Protein AF-A0A935L7G0-F1 (afdb_monomer_lite)

Sequence (251 aa):
MGDAFLNERAVSRLAPVSALLLGVVWIAEIARIFHPAPALAAIGAACLAAYALTAWTRASTHIRVLFGLTVAVSVAIAWTQGSAAALQAGFDKAQIFGAFLPSVLMLRATVAASPRIERLRGDLGRLGHEAAQNWTQYGSHGLGAVLNVGAMAILAPVVTRDADRSRLADLARSSARGVGGAVMWSPFFSPSPSRASWFRRRRCGSRWQSAPGWPPSDSPFPMRSSRRRWGGRVSGEASPGWDPWSGPCCS

Radius of gyration: 28.66 Å; chains: 1; bounding box: 60×60×79 Å

pLDDT: mean 73.77, std 18.33, range [35.0, 95.0]

Secondary structure (DSSP, 8-state):
-HHHHHHHHHHHHHHHHHHHHHHHHHHHHHHHHH---HHHHHHHHHHHHHHHHHHHHHS-HHHHHHHHHHHHHHHHHHHHTT-HHHHHHHHHHHHHHHHHHHHHHHHHHHHHH-HHHHHHHHHHHTS-HHHHHHHHHHHHHHHHHHHGGGHHHHHHHHHSSS--HHHHHHHHHHHHHHHHHHHTT-TTTS--HHHHHHHHHHHHTTSSS----------PPPP---------------PPP--TT--PPP-

Foldseek 3Di:
DVVVVVLVVLVVVCVVVLLVLLVLLLVLVVVCVVPVDVVSLVSNLVSLVVNVVSVLVNDDPVVVVVVVVVVVVQVVVCVVVVHPVSVVVVSSVCSVVSNVVSVLVVLLVVLLPDPVLVVLLVVLVPDDLVVNLVCLLQQLLVLLLPSLVSSCSNCCSSLPPPDDPVSSVSSVVSSVNSNVVSVVVHPVPPPDPVVVVVVVVVVPVPPPPDDDDDDDDDDDDDDDDDDDDDDDDDDDDDDDDDDPPDDDDDD

Structure (mmCIF, N/CA/C/O backbone):
data_AF-A0A935L7G0-F1
#
_entry.id   AF-A0A935L7G0-F1
#
loop_
_atom_site.group_PDB
_atom_site.id
_atom_site.type_symbol
_atom_site.label_atom_id
_atom_site.label_alt_id
_atom_site.label_comp_id
_atom_site.label_asym_id
_atom_site.label_entity_id
_atom_site.label_seq_id
_atom_site.pdbx_PDB_ins_code
_atom_site.Cartn_x
_atom_site.Cartn_y
_atom_site.Cartn_z
_atom_site.occupancy
_atom_site.B_iso_or_equiv
_atom_site.auth_seq_id
_atom_site.auth_comp_id
_atom_site.auth_asym_id
_atom_site.auth_atom_id
_atom_site.pdbx_PDB_model_num
ATOM 1 N N . MET A 1 1 ? -17.650 3.738 -20.945 1.00 37.53 1 MET A N 1
ATOM 2 C CA . MET A 1 1 ? -16.630 4.769 -21.271 1.00 37.53 1 MET A CA 1
ATOM 3 C C . MET A 1 1 ? -16.760 6.042 -20.414 1.00 37.53 1 MET A C 1
ATOM 5 O O . MET A 1 1 ? -15.774 6.752 -20.281 1.00 37.53 1 MET A O 1
ATOM 9 N N . GLY A 1 2 ? -17.912 6.308 -19.771 1.00 37.19 2 GLY A N 1
ATOM 10 C CA . GLY A 1 2 ? -18.101 7.448 -18.851 1.00 37.19 2 GLY A CA 1
ATOM 11 C C . GLY A 1 2 ? -17.445 7.311 -17.465 1.00 37.19 2 GLY A C 1
ATOM 12 O O . GLY A 1 2 ? -17.008 8.311 -16.901 1.00 37.19 2 GLY A O 1
ATOM 13 N N . ASP A 1 3 ? -17.274 6.088 -16.950 1.00 46.62 3 ASP A N 1
ATOM 14 C CA . ASP A 1 3 ? -16.720 5.864 -15.600 1.00 46.62 3 ASP A CA 1
ATOM 15 C C . ASP A 1 3 ? -15.228 6.209 -15.495 1.00 46.62 3 ASP A C 1
ATOM 17 O O . ASP A 1 3 ? -14.756 6.649 -14.449 1.00 46.62 3 ASP A O 1
ATOM 21 N N . ALA A 1 4 ? -14.480 6.070 -16.595 1.00 46.09 4 ALA A N 1
ATOM 22 C CA . ALA A 1 4 ? -13.048 6.361 -16.638 1.00 46.09 4 ALA A CA 1
ATOM 23 C C . ALA A 1 4 ? -12.756 7.858 -16.419 1.00 46.09 4 ALA A C 1
ATOM 25 O O . ALA A 1 4 ? -11.895 8.212 -15.616 1.00 46.09 4 ALA A O 1
ATOM 26 N N . PHE A 1 5 ? -13.535 8.744 -17.049 1.00 40.25 5 PHE A N 1
ATOM 27 C CA . PHE A 1 5 ? -13.349 10.198 -16.961 1.00 40.25 5 PHE A CA 1
ATOM 28 C C . PHE A 1 5 ? -13.804 10.808 -15.628 1.00 40.25 5 PHE A C 1
ATOM 30 O O . PHE A 1 5 ? -13.284 11.849 -15.209 1.00 40.25 5 PHE A O 1
ATOM 37 N N . LEU A 1 6 ? -14.786 10.198 -14.957 1.00 51.00 6 LEU A N 1
ATOM 38 C CA . LEU A 1 6 ? -15.167 10.584 -13.594 1.00 51.00 6 LEU A CA 1
ATOM 39 C C . LEU A 1 6 ? -14.102 10.135 -12.590 1.00 51.00 6 LEU A C 1
ATOM 41 O O . LEU A 1 6 ? -13.761 10.886 -11.673 1.00 51.00 6 LEU A O 1
ATOM 45 N N . ASN A 1 7 ? -13.520 8.955 -12.812 1.00 57.06 7 ASN A N 1
ATOM 46 C CA . ASN A 1 7 ? -12.486 8.409 -11.948 1.00 57.06 7 ASN A CA 1
ATOM 47 C C . ASN A 1 7 ? -11.180 9.215 -12.041 1.00 57.06 7 ASN A C 1
ATOM 49 O O . ASN A 1 7 ? -10.614 9.551 -11.009 1.00 57.06 7 ASN A O 1
ATOM 53 N N . GLU A 1 8 ? -10.736 9.639 -13.230 1.00 57.66 8 GLU A N 1
ATOM 54 C CA . GLU A 1 8 ? -9.507 10.446 -13.367 1.00 57.66 8 GLU A CA 1
ATOM 55 C C . GLU A 1 8 ? -9.585 11.809 -12.657 1.00 57.66 8 GLU A C 1
ATOM 57 O O . GLU A 1 8 ? -8.647 12.210 -11.962 1.00 57.66 8 GLU A O 1
ATOM 62 N N . ARG A 1 9 ? -10.727 12.506 -12.757 1.00 57.12 9 ARG A N 1
ATOM 63 C CA . ARG A 1 9 ? -10.943 13.799 -12.079 1.00 57.12 9 ARG A CA 1
ATOM 64 C C . ARG A 1 9 ? -11.117 13.660 -10.567 1.00 57.12 9 ARG A C 1
ATOM 66 O O . ARG A 1 9 ? -10.642 14.512 -9.816 1.00 57.12 9 ARG A O 1
ATOM 73 N N . ALA A 1 10 ? -11.773 12.599 -10.103 1.00 59.78 10 ALA A N 1
ATOM 74 C CA . ALA A 1 10 ? -11.858 12.298 -8.676 1.00 59.78 10 ALA A CA 1
ATOM 75 C C . ALA A 1 10 ? -10.480 11.916 -8.107 1.00 59.78 10 ALA A C 1
ATOM 77 O O . ALA A 1 10 ? -10.092 12.384 -7.036 1.00 59.78 10 ALA A O 1
ATOM 78 N N . VAL A 1 11 ? -9.700 11.129 -8.853 1.00 64.19 11 VAL A N 1
ATOM 79 C CA . VAL A 1 11 ? -8.345 10.705 -8.481 1.00 64.19 11 VAL A CA 1
ATOM 80 C C . VAL A 1 11 ? -7.392 11.897 -8.360 1.00 64.19 11 VAL A C 1
ATOM 82 O O . VAL A 1 11 ? -6.615 11.932 -7.403 1.00 64.19 11 VAL A O 1
ATOM 85 N N . SER A 1 12 ? -7.470 12.890 -9.254 1.00 68.50 12 SER A N 1
ATOM 86 C CA . SER A 1 12 ? -6.604 14.077 -9.187 1.00 68.50 12 SER A CA 1
ATOM 87 C C . SER A 1 12 ? -6.926 14.986 -7.995 1.00 68.50 12 SER A C 1
ATOM 89 O O . SER A 1 12 ? -6.010 15.474 -7.336 1.00 68.50 12 SER A O 1
ATOM 91 N N . ARG A 1 13 ? -8.210 15.154 -7.649 1.00 75.00 13 ARG A N 1
ATOM 92 C CA . ARG A 1 13 ? -8.643 15.974 -6.499 1.00 75.00 13 ARG A CA 1
ATOM 93 C C . ARG A 1 13 ? -8.385 15.311 -5.145 1.00 75.00 13 ARG A C 1
ATOM 95 O O . ARG A 1 13 ? -8.088 15.999 -4.174 1.00 75.00 13 ARG A O 1
ATOM 102 N N . LEU A 1 14 ? -8.473 13.982 -5.071 1.00 80.25 14 LEU A N 1
ATOM 103 C CA . LEU A 1 14 ? -8.261 13.225 -3.831 1.00 80.25 14 LEU A CA 1
ATOM 104 C C . LEU A 1 14 ? -6.781 12.976 -3.517 1.00 80.25 14 LEU A C 1
ATOM 106 O O . LEU A 1 14 ? -6.447 12.662 -2.375 1.00 80.25 14 LEU A O 1
ATOM 110 N N . ALA A 1 15 ? -5.887 13.103 -4.500 1.00 78.50 15 ALA A N 1
ATOM 111 C CA . ALA A 1 15 ? -4.449 12.938 -4.308 1.00 78.50 15 ALA A CA 1
ATOM 112 C C . ALA A 1 15 ? -3.843 13.900 -3.261 1.00 78.50 15 ALA A C 1
ATOM 114 O O . ALA A 1 15 ? -3.216 13.395 -2.326 1.00 78.50 15 ALA A O 1
ATOM 115 N N . PRO A 1 16 ? -4.046 15.235 -3.331 1.00 84.25 16 PRO A N 1
ATOM 116 C CA . PRO A 1 16 ? -3.512 16.155 -2.324 1.00 84.25 16 PRO A CA 1
ATOM 117 C C . PRO A 1 16 ? -4.131 15.926 -0.942 1.00 84.25 16 PRO A C 1
ATOM 119 O O . PRO A 1 16 ? -3.418 15.966 0.055 1.00 84.25 16 PRO A O 1
ATOM 122 N N . VAL A 1 17 ? -5.426 15.597 -0.876 1.00 86.75 17 VAL A N 1
ATOM 123 C CA . VAL A 1 17 ? -6.105 15.259 0.387 1.00 86.75 17 VAL A CA 1
ATOM 124 C C . VAL A 1 17 ? -5.489 14.009 1.015 1.00 86.75 17 VAL A C 1
ATOM 126 O O . VAL A 1 17 ? -5.178 14.003 2.200 1.00 86.75 17 VAL A O 1
ATOM 129 N N . SER A 1 18 ? -5.248 12.966 0.217 1.00 84.62 18 SER A N 1
ATOM 130 C CA . SER A 1 18 ? -4.608 11.730 0.688 1.00 84.62 18 SER A CA 1
ATOM 131 C C . SER A 1 18 ? -3.194 11.996 1.207 1.00 84.62 18 SER A C 1
ATOM 133 O O . SER A 1 18 ? -2.808 11.459 2.242 1.00 84.62 18 SER A O 1
ATOM 135 N N . ALA A 1 19 ? -2.426 12.834 0.503 1.00 84.25 19 ALA A N 1
ATOM 136 C CA . ALA A 1 19 ? -1.081 13.218 0.915 1.00 84.25 19 ALA A CA 1
ATOM 137 C C . ALA A 1 19 ? -1.094 14.021 2.223 1.00 84.25 19 ALA A C 1
ATOM 139 O O . ALA A 1 19 ? -0.294 13.737 3.111 1.00 84.25 19 ALA A O 1
ATOM 140 N N . LEU A 1 20 ? -2.032 14.963 2.371 1.00 88.69 20 LEU A N 1
ATOM 141 C CA . LEU A 1 20 ? -2.213 15.732 3.601 1.00 88.69 20 LEU A CA 1
ATOM 142 C C . LEU A 1 20 ? -2.595 14.824 4.776 1.00 88.69 20 LEU A C 1
ATOM 144 O O . LEU A 1 20 ? -1.967 14.907 5.827 1.00 88.69 20 LEU A O 1
ATOM 148 N N . LEU A 1 21 ? -3.571 13.928 4.591 1.00 87.62 21 LEU A N 1
ATOM 149 C CA . LEU A 1 21 ? -3.991 12.969 5.619 1.00 87.62 21 LEU A CA 1
ATOM 150 C C . LEU A 1 21 ? -2.817 12.102 6.081 1.00 87.62 21 LEU A C 1
ATOM 152 O O . LEU A 1 21 ? -2.592 11.970 7.280 1.00 87.62 21 LEU A O 1
ATOM 156 N N . LEU A 1 22 ? -2.034 11.559 5.143 1.00 84.69 22 LEU A N 1
ATOM 157 C CA . LEU A 1 22 ? -0.838 10.784 5.472 1.00 84.69 22 LEU A CA 1
ATOM 158 C C . LEU A 1 22 ? 0.235 11.637 6.160 1.00 84.69 22 LEU A C 1
ATOM 160 O O . LEU A 1 22 ? 0.856 11.167 7.108 1.00 84.69 22 LEU A O 1
ATOM 164 N N . GLY A 1 23 ? 0.429 12.887 5.737 1.00 86.88 23 GLY A N 1
ATOM 165 C CA . GLY A 1 23 ? 1.344 13.822 6.394 1.00 86.88 23 GLY A CA 1
ATOM 166 C C . GLY A 1 23 ? 0.952 14.095 7.848 1.00 86.88 23 GLY A C 1
ATOM 167 O O . GLY A 1 23 ? 1.804 14.044 8.731 1.00 86.88 23 GLY A O 1
ATOM 168 N N . VAL A 1 24 ? -0.341 14.299 8.119 1.00 87.88 24 VAL A N 1
ATOM 169 C CA . VAL A 1 24 ? -0.857 14.476 9.485 1.00 87.88 24 VAL A CA 1
ATOM 170 C C . VAL A 1 24 ? -0.674 13.205 10.313 1.00 87.88 24 VAL A C 1
ATOM 172 O O . VAL A 1 24 ? -0.195 13.301 11.439 1.00 87.88 24 VAL A O 1
ATOM 175 N N . VAL A 1 25 ? -0.982 12.021 9.765 1.00 87.00 25 VAL A N 1
ATOM 176 C CA . VAL A 1 25 ? -0.730 10.733 10.445 1.00 87.00 25 VAL A CA 1
ATOM 177 C C . VAL A 1 25 ? 0.750 10.590 10.798 1.00 87.00 25 VAL A C 1
ATOM 179 O O . VAL A 1 25 ? 1.079 10.222 11.920 1.00 87.00 25 VAL A O 1
ATOM 182 N N . TRP A 1 26 ? 1.644 10.924 9.867 1.00 90.12 26 TRP A N 1
ATOM 183 C CA . TRP A 1 26 ? 3.087 10.840 10.075 1.00 90.12 26 TRP A CA 1
ATOM 184 C C . TRP A 1 26 ? 3.572 11.764 11.197 1.00 90.12 26 TRP A C 1
ATOM 186 O O . TRP A 1 26 ? 4.266 11.315 12.106 1.00 90.12 26 TRP A O 1
ATOM 196 N N . ILE A 1 27 ? 3.166 13.039 11.169 1.00 89.69 27 ILE A N 1
ATOM 197 C CA . ILE A 1 27 ? 3.523 14.020 12.205 1.00 89.69 27 ILE A CA 1
ATOM 198 C C . ILE A 1 27 ? 2.940 13.606 13.559 1.00 89.69 27 ILE A C 1
ATOM 200 O O . ILE A 1 27 ? 3.642 13.674 14.565 1.00 89.69 27 ILE A O 1
ATOM 204 N N . ALA A 1 28 ? 1.683 13.155 13.593 1.00 86.62 28 ALA A N 1
ATOM 205 C CA . ALA A 1 28 ? 1.030 12.710 14.819 1.00 86.62 28 ALA A CA 1
ATOM 206 C C . ALA A 1 28 ? 1.757 11.509 15.440 1.00 86.62 28 ALA A C 1
ATOM 208 O O . ALA A 1 28 ? 2.005 11.504 16.644 1.00 86.62 28 ALA A O 1
ATOM 209 N N . GLU A 1 29 ? 2.149 10.521 14.635 1.00 86.44 29 GLU A N 1
ATOM 210 C CA . GLU A 1 29 ? 2.869 9.339 15.117 1.00 86.44 29 GLU A CA 1
ATOM 211 C C . GLU A 1 29 ? 4.299 9.677 15.569 1.00 86.44 29 GLU A C 1
ATOM 213 O O . GLU A 1 29 ? 4.737 9.180 16.605 1.00 86.44 29 GLU A O 1
ATOM 218 N N . ILE A 1 30 ? 4.999 10.602 14.900 1.00 87.31 30 ILE A N 1
ATOM 219 C CA . ILE A 1 30 ? 6.287 11.119 15.396 1.00 87.31 30 ILE A CA 1
ATOM 220 C C . ILE A 1 30 ? 6.109 11.863 16.718 1.00 87.31 30 ILE A C 1
ATOM 222 O O . ILE A 1 30 ? 6.850 11.616 17.667 1.00 87.31 30 ILE A O 1
ATOM 226 N N . ALA A 1 31 ? 5.114 12.744 16.815 1.00 88.81 31 ALA A N 1
ATOM 227 C CA . ALA A 1 31 ? 4.833 13.474 18.044 1.00 88.81 31 ALA A CA 1
ATOM 228 C C . ALA A 1 31 ? 4.503 12.519 19.202 1.00 88.81 31 ALA A C 1
ATOM 230 O O . ALA A 1 31 ? 4.957 12.748 20.321 1.00 88.81 31 ALA A O 1
ATOM 231 N N . ARG A 1 32 ? 3.797 11.412 18.934 1.00 86.31 32 ARG A N 1
ATOM 232 C CA . ARG A 1 32 ? 3.491 10.373 19.931 1.00 86.31 32 ARG A CA 1
ATOM 233 C C . ARG A 1 32 ? 4.718 9.665 20.491 1.00 86.31 32 ARG A C 1
ATOM 235 O O . ARG A 1 32 ? 4.660 9.232 21.640 1.00 86.31 32 ARG A O 1
ATOM 242 N N . ILE A 1 33 ? 5.800 9.551 19.719 1.00 85.62 33 ILE A N 1
ATOM 243 C CA . ILE A 1 33 ? 7.063 8.970 20.203 1.00 85.62 33 ILE A CA 1
ATOM 244 C C . ILE A 1 33 ? 7.648 9.831 21.330 1.00 85.62 33 ILE A C 1
ATOM 246 O O . ILE A 1 33 ? 8.169 9.292 22.302 1.00 85.62 33 ILE A O 1
ATOM 250 N N . PHE A 1 34 ? 7.526 11.156 21.226 1.00 91.12 34 PHE A N 1
ATOM 251 C CA . PHE A 1 34 ? 8.022 12.090 22.242 1.00 91.12 34 PHE A CA 1
ATOM 252 C C . PHE A 1 34 ? 6.996 12.358 23.351 1.00 91.12 34 PHE A C 1
ATOM 254 O O . PHE A 1 34 ? 7.362 12.511 24.515 1.00 91.12 34 PHE A O 1
ATOM 261 N N . HIS A 1 35 ? 5.709 12.391 23.001 1.00 88.38 35 HIS A N 1
ATOM 262 C CA . HIS A 1 35 ? 4.610 12.733 23.897 1.00 88.38 35 HIS A CA 1
ATOM 263 C C . HIS A 1 35 ? 3.421 11.786 23.684 1.00 88.38 35 HIS A C 1
ATOM 265 O O . HIS A 1 35 ? 2.593 12.023 22.799 1.00 88.38 35 HIS A O 1
ATOM 271 N N . PRO A 1 36 ? 3.282 10.724 24.500 1.00 82.38 36 PRO A N 1
ATOM 272 C CA . PRO A 1 36 ? 2.177 9.777 24.388 1.00 82.38 36 PRO A CA 1
ATOM 273 C C . PRO A 1 36 ? 0.868 10.402 24.903 1.00 82.38 36 PRO A C 1
ATOM 275 O O . PRO A 1 36 ? 0.410 10.122 26.008 1.00 82.38 36 PRO A O 1
ATOM 278 N N . ALA A 1 37 ? 0.262 11.274 24.095 1.00 87.75 37 ALA A N 1
ATOM 279 C CA . ALA A 1 37 ? -1.020 11.908 24.379 1.00 87.75 37 ALA A CA 1
ATOM 280 C C . ALA A 1 37 ? -2.172 11.149 23.687 1.00 87.75 37 ALA A C 1
ATOM 282 O O . ALA A 1 37 ? -2.103 10.908 22.476 1.00 87.75 37 ALA A O 1
ATOM 283 N N . PRO A 1 38 ? -3.272 10.825 24.397 1.00 85.94 38 PRO A N 1
ATOM 284 C CA . PRO A 1 38 ? -4.402 10.090 23.818 1.00 85.94 38 PRO A CA 1
ATOM 285 C C . PRO A 1 38 ? -5.097 10.869 22.690 1.00 85.94 38 PRO A C 1
ATOM 287 O O . PRO A 1 38 ? -5.584 10.272 21.733 1.00 85.94 38 PRO A O 1
ATOM 290 N N . ALA A 1 39 ? -5.081 12.205 22.749 1.00 88.75 39 ALA A N 1
ATOM 291 C CA . ALA A 1 39 ? -5.626 13.054 21.692 1.00 88.75 39 ALA A CA 1
ATOM 292 C C . ALA A 1 39 ? -4.875 12.885 20.356 1.00 88.75 39 ALA A C 1
ATOM 294 O O . ALA A 1 39 ? -5.509 12.787 19.308 1.00 88.75 39 ALA A O 1
ATOM 295 N N . LEU A 1 40 ? -3.539 12.778 20.381 1.00 85.38 40 LEU A N 1
ATOM 296 C CA . LEU A 1 40 ? -2.738 12.548 19.171 1.00 85.38 40 LEU A CA 1
ATOM 297 C C . LEU A 1 40 ? -3.031 11.177 18.556 1.00 85.38 40 LEU A C 1
ATOM 299 O O . LEU A 1 40 ? -3.108 11.055 17.334 1.00 85.38 40 LEU A O 1
ATOM 303 N N . ALA A 1 41 ? -3.251 10.163 19.399 1.00 83.25 41 ALA A N 1
ATOM 304 C CA . ALA A 1 41 ? -3.644 8.831 18.950 1.00 83.25 41 ALA A CA 1
ATOM 305 C C . ALA A 1 41 ? -4.992 8.851 18.218 1.00 83.25 41 ALA A C 1
ATOM 307 O O . ALA A 1 41 ? -5.108 8.285 17.130 1.00 83.25 41 ALA A O 1
ATOM 308 N N . ALA A 1 42 ? -5.982 9.554 18.777 1.00 87.25 42 ALA A N 1
ATOM 309 C CA . ALA A 1 42 ? -7.304 9.704 18.174 1.00 87.25 42 ALA A CA 1
ATOM 310 C C . ALA A 1 42 ? -7.257 10.474 16.842 1.00 87.25 42 ALA A C 1
ATOM 312 O O . ALA A 1 42 ? -7.904 10.066 15.878 1.00 87.25 42 ALA A O 1
ATOM 313 N N . ILE A 1 43 ? -6.454 11.541 16.755 1.00 89.00 43 ILE A N 1
ATOM 314 C CA . ILE A 1 43 ? -6.257 12.299 15.508 1.00 89.00 43 ILE A CA 1
ATOM 315 C C . ILE A 1 43 ? -5.609 11.411 14.440 1.00 89.00 43 ILE A C 1
ATOM 317 O O . ILE A 1 43 ? -6.134 11.305 13.332 1.00 89.00 43 ILE A O 1
ATOM 321 N N . GLY A 1 44 ? -4.515 10.719 14.776 1.00 86.94 44 GLY A N 1
ATOM 322 C CA . GLY A 1 44 ? -3.858 9.784 13.860 1.00 86.94 44 GLY A CA 1
ATOM 323 C C . GLY A 1 44 ? -4.804 8.672 13.396 1.00 86.94 44 GLY A C 1
ATOM 324 O O . GLY A 1 44 ? -4.823 8.321 12.217 1.00 86.94 44 GLY A O 1
ATOM 325 N N . ALA A 1 45 ? -5.648 8.161 14.297 1.00 87.38 45 ALA A N 1
ATOM 326 C CA . ALA A 1 45 ? -6.640 7.129 14.006 1.00 87.38 45 ALA A CA 1
ATOM 327 C C . ALA A 1 45 ? -7.695 7.636 13.019 1.00 87.38 45 ALA A C 1
ATOM 329 O O . ALA A 1 45 ? -7.949 6.991 12.000 1.00 87.38 45 ALA A O 1
ATOM 330 N N . ALA A 1 46 ? -8.263 8.810 13.290 1.00 90.19 46 ALA A N 1
ATOM 331 C CA . ALA A 1 46 ? -9.265 9.437 12.440 1.00 90.19 46 ALA A CA 1
ATOM 332 C C . ALA A 1 46 ? -8.704 9.762 11.047 1.00 90.19 46 ALA A C 1
ATOM 334 O O . ALA A 1 46 ? -9.338 9.445 10.039 1.00 90.19 46 ALA A O 1
ATOM 335 N N . CYS A 1 47 ? -7.494 10.326 10.966 1.00 89.69 47 CYS A N 1
ATOM 336 C CA . CYS A 1 47 ? -6.847 10.628 9.689 1.00 89.69 47 CYS A CA 1
ATOM 337 C C . CYS A 1 47 ? -6.508 9.359 8.896 1.00 89.69 47 CYS A C 1
ATOM 339 O O . CYS A 1 47 ? -6.714 9.333 7.681 1.00 89.69 47 CYS A O 1
ATOM 341 N N . LEU A 1 48 ? -6.047 8.292 9.558 1.00 87.44 48 LEU A N 1
ATOM 342 C CA . LEU A 1 48 ? -5.776 7.012 8.902 1.00 87.44 48 LEU A CA 1
ATOM 343 C C . LEU A 1 48 ? -7.065 6.339 8.413 1.00 87.44 48 LEU A C 1
ATOM 345 O O . LEU A 1 48 ? -7.088 5.806 7.305 1.00 87.44 48 LEU A O 1
ATOM 349 N N . ALA A 1 49 ? -8.146 6.399 9.192 1.00 89.94 49 A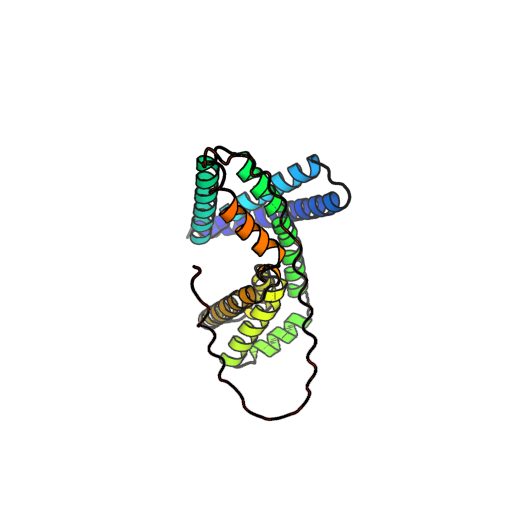LA A N 1
ATOM 350 C CA . ALA A 1 49 ? -9.456 5.903 8.779 1.00 89.94 49 ALA A CA 1
ATOM 351 C C . ALA A 1 49 ? -9.994 6.689 7.570 1.00 89.94 49 ALA A C 1
ATOM 353 O O . ALA A 1 49 ? -10.409 6.089 6.579 1.00 89.94 49 ALA A O 1
ATOM 354 N N . ALA A 1 50 ? -9.906 8.022 7.595 1.00 90.69 50 ALA A N 1
ATOM 355 C CA . ALA A 1 50 ? -10.271 8.871 6.461 1.00 90.69 50 ALA A CA 1
ATOM 356 C C . ALA A 1 50 ? -9.419 8.560 5.217 1.00 90.69 50 ALA A C 1
ATOM 358 O O . ALA A 1 50 ? -9.939 8.461 4.101 1.00 90.69 50 ALA A O 1
ATOM 359 N N . TYR A 1 51 ? -8.117 8.327 5.398 1.00 88.69 51 TYR A N 1
ATOM 360 C CA . TYR A 1 51 ? -7.244 7.875 4.319 1.00 88.69 51 TYR A CA 1
ATOM 361 C C . TYR A 1 51 ? -7.683 6.507 3.776 1.00 88.69 51 TYR A C 1
ATOM 363 O O . TYR A 1 51 ? -7.806 6.346 2.566 1.00 88.69 51 TYR A O 1
ATOM 371 N N . ALA A 1 52 ? -7.994 5.536 4.634 1.00 87.62 52 ALA A N 1
ATOM 372 C CA . ALA A 1 52 ? -8.458 4.219 4.204 1.00 87.62 52 ALA A CA 1
ATOM 373 C C . ALA A 1 52 ? -9.775 4.300 3.411 1.00 87.62 52 ALA A C 1
ATOM 375 O O . ALA A 1 52 ? -9.918 3.622 2.394 1.00 87.62 52 ALA A O 1
ATOM 376 N N . LEU A 1 53 ? -10.704 5.175 3.810 1.00 89.75 53 LEU A N 1
ATOM 377 C CA . LEU A 1 53 ? -11.951 5.422 3.079 1.00 89.75 53 LEU A CA 1
ATOM 378 C C . LEU A 1 53 ? -11.695 6.041 1.698 1.00 89.75 53 LEU A C 1
ATOM 380 O O . LEU A 1 53 ? -12.257 5.588 0.700 1.00 89.75 53 LEU A O 1
ATOM 384 N N . THR A 1 54 ? -10.807 7.035 1.609 1.00 86.75 54 THR A N 1
ATOM 385 C CA . THR A 1 54 ? -10.428 7.629 0.312 1.00 86.75 54 THR A CA 1
ATOM 386 C C . THR A 1 54 ? -9.632 6.658 -0.567 1.00 86.75 54 THR A C 1
ATOM 388 O O . THR A 1 54 ? -9.764 6.674 -1.791 1.00 86.75 54 THR A O 1
ATOM 391 N N . ALA A 1 55 ? -8.835 5.771 0.028 1.00 85.19 55 ALA A N 1
ATOM 392 C CA . ALA A 1 55 ? -8.140 4.705 -0.683 1.00 85.19 55 ALA A CA 1
ATOM 393 C C . ALA A 1 55 ? -9.123 3.643 -1.199 1.00 85.19 55 ALA A C 1
ATOM 395 O O . ALA A 1 55 ? -9.005 3.206 -2.345 1.00 85.19 55 ALA A O 1
ATOM 396 N N . TRP A 1 56 ? -10.131 3.272 -0.404 1.00 86.12 56 TRP A N 1
ATOM 397 C CA . TRP A 1 56 ? -11.160 2.305 -0.785 1.00 86.12 56 TRP A CA 1
ATOM 398 C C . TRP A 1 56 ? -11.923 2.744 -2.038 1.00 86.12 56 TRP A C 1
ATOM 400 O O . TRP A 1 56 ? -12.096 1.958 -2.974 1.00 86.12 56 TRP A O 1
ATOM 410 N N . THR A 1 57 ? -12.329 4.014 -2.113 1.00 84.69 57 THR A N 1
ATOM 411 C CA . THR A 1 57 ? -13.049 4.548 -3.284 1.00 84.69 57 THR A CA 1
ATOM 412 C C . THR A 1 57 ? -12.190 4.587 -4.546 1.00 84.69 57 THR A C 1
ATOM 414 O O . THR A 1 57 ? -12.730 4.589 -5.648 1.00 84.69 57 THR A O 1
ATOM 417 N N . ARG A 1 58 ? -10.862 4.525 -4.425 1.00 81.50 58 ARG A N 1
ATOM 418 C CA . ARG A 1 58 ? -9.924 4.499 -5.560 1.00 81.50 58 ARG A CA 1
ATOM 419 C C . ARG A 1 58 ? -9.402 3.102 -5.895 1.00 81.50 58 ARG A C 1
ATOM 421 O O . ARG A 1 58 ? -8.856 2.896 -6.975 1.00 81.50 58 ARG A O 1
ATOM 428 N N . ALA A 1 59 ? -9.550 2.154 -4.977 1.00 82.81 59 ALA A N 1
ATOM 429 C CA . ALA A 1 59 ? -9.079 0.790 -5.143 1.00 82.81 59 ALA A CA 1
ATOM 430 C C . ALA A 1 59 ? -9.864 0.040 -6.233 1.00 82.81 59 ALA A C 1
ATOM 432 O O . ALA A 1 59 ? -11.047 0.303 -6.459 1.00 82.81 59 ALA A O 1
ATOM 433 N N . SER A 1 60 ? -9.211 -0.925 -6.888 1.00 84.94 60 SER A N 1
ATOM 434 C CA . SER A 1 60 ? -9.877 -1.829 -7.832 1.00 84.94 60 SER A CA 1
ATOM 435 C C . SER A 1 60 ? -10.908 -2.705 -7.115 1.00 84.94 60 SER A C 1
ATOM 437 O O . SER A 1 60 ? -10.776 -2.980 -5.921 1.00 84.94 60 SER A O 1
ATOM 439 N N . THR A 1 61 ? -11.918 -3.196 -7.841 1.00 87.62 61 THR A N 1
ATOM 440 C CA . THR A 1 61 ? -12.980 -4.046 -7.272 1.00 87.62 61 THR A CA 1
ATOM 441 C C . THR A 1 61 ? -12.416 -5.240 -6.505 1.00 87.62 61 THR A C 1
ATOM 443 O O . THR A 1 61 ? -12.878 -5.530 -5.409 1.00 87.62 61 THR A O 1
ATOM 446 N N . HIS A 1 62 ? -11.363 -5.879 -7.020 1.00 87.81 62 HIS A N 1
ATOM 447 C CA . HIS A 1 62 ? -10.712 -6.999 -6.342 1.00 87.81 62 HIS A CA 1
ATOM 448 C C . HIS A 1 62 ? -10.106 -6.596 -4.986 1.00 87.81 62 HIS A C 1
ATOM 450 O O . HIS A 1 62 ? -10.303 -7.286 -3.990 1.00 87.81 62 HIS A O 1
ATOM 456 N N . ILE A 1 63 ? -9.416 -5.449 -4.918 1.00 85.75 63 ILE A N 1
ATOM 457 C CA . ILE A 1 63 ? -8.849 -4.933 -3.661 1.00 85.75 63 ILE A CA 1
ATOM 458 C C . ILE A 1 63 ? -9.966 -4.567 -2.679 1.00 85.75 63 ILE A C 1
ATOM 460 O O . ILE A 1 63 ? -9.853 -4.882 -1.497 1.00 85.75 63 ILE A O 1
ATOM 464 N N . ARG A 1 64 ? -11.058 -3.956 -3.158 1.00 89.69 64 ARG A N 1
ATOM 465 C CA . ARG A 1 64 ? -12.234 -3.655 -2.326 1.00 89.69 64 ARG A CA 1
ATOM 466 C C . ARG A 1 64 ? -12.845 -4.928 -1.746 1.00 89.69 64 ARG A C 1
ATOM 468 O O . ARG A 1 64 ? -13.088 -4.987 -0.549 1.00 89.69 64 ARG A O 1
ATOM 475 N N . VAL A 1 65 ? -13.036 -5.969 -2.557 1.00 92.81 65 VAL A N 1
ATOM 476 C CA . VAL A 1 65 ? -13.562 -7.259 -2.081 1.00 92.81 65 VAL A CA 1
ATOM 477 C C . VAL A 1 65 ? -12.643 -7.865 -1.015 1.00 92.81 65 VAL A C 1
ATOM 479 O O . VAL A 1 65 ? -13.128 -8.250 0.046 1.00 92.81 65 VAL A O 1
ATOM 482 N N . LEU A 1 66 ? -11.324 -7.883 -1.239 1.00 89.38 66 LEU A N 1
ATOM 483 C CA . LEU A 1 66 ? -10.356 -8.402 -0.263 1.00 89.38 66 LEU A CA 1
ATOM 484 C C . LEU A 1 66 ? -10.359 -7.621 1.057 1.00 89.38 66 LEU A C 1
ATOM 486 O O . LEU A 1 66 ? -10.382 -8.221 2.135 1.00 89.38 66 LEU A O 1
ATOM 490 N N . PHE A 1 67 ? -10.353 -6.288 0.992 1.00 89.94 67 PHE A N 1
ATOM 491 C CA . PHE A 1 67 ? -10.439 -5.455 2.190 1.00 89.94 67 PHE A CA 1
ATOM 492 C C . PHE A 1 67 ? -11.777 -5.665 2.910 1.00 89.94 67 PHE A C 1
ATOM 494 O O . PHE A 1 67 ? -11.791 -5.825 4.127 1.00 89.94 67 PHE A O 1
ATOM 501 N N . GLY A 1 68 ? -12.888 -5.725 2.171 1.00 92.12 68 GLY A N 1
ATOM 502 C CA . GLY A 1 68 ? -14.222 -5.959 2.725 1.00 92.12 68 GLY A CA 1
ATOM 503 C C . GLY A 1 68 ? -14.324 -7.295 3.448 1.00 92.12 68 GLY A C 1
ATOM 504 O O . GLY A 1 68 ? -14.814 -7.346 4.572 1.00 92.12 68 GLY A O 1
ATOM 505 N N . LEU A 1 69 ? -13.777 -8.356 2.851 1.00 95.00 69 LEU A N 1
ATOM 506 C CA . LEU A 1 69 ? -13.697 -9.675 3.472 1.00 95.00 69 LEU A CA 1
ATOM 507 C C . LEU A 1 69 ? -12.854 -9.639 4.752 1.00 95.00 69 LEU A C 1
ATOM 509 O O . LEU A 1 69 ? -13.259 -10.185 5.774 1.00 95.00 69 LEU A O 1
ATOM 513 N N . THR A 1 70 ? -11.711 -8.952 4.724 1.00 90.94 70 THR A N 1
ATOM 514 C CA . THR A 1 70 ? -10.827 -8.822 5.894 1.00 90.94 70 THR A CA 1
ATOM 515 C C . THR A 1 70 ? -11.523 -8.086 7.040 1.00 90.94 70 THR A C 1
ATOM 517 O O . THR A 1 70 ? -11.433 -8.511 8.195 1.00 90.94 70 THR A O 1
ATOM 520 N N . VAL A 1 71 ? -12.268 -7.018 6.736 1.00 91.69 71 VAL A N 1
ATOM 521 C CA . VAL A 1 71 ? -13.080 -6.289 7.721 1.00 91.69 71 VAL A CA 1
ATOM 522 C C . VAL A 1 71 ? -14.204 -7.177 8.254 1.00 91.69 71 VAL A C 1
ATOM 524 O O . VAL A 1 71 ? -14.366 -7.269 9.467 1.00 91.69 71 VAL A O 1
ATOM 527 N N . ALA A 1 72 ? -14.930 -7.882 7.383 1.00 94.44 72 ALA A N 1
ATOM 528 C CA . ALA A 1 72 ? -16.018 -8.776 7.779 1.00 94.44 72 ALA A CA 1
ATOM 529 C C . ALA A 1 72 ? -15.537 -9.889 8.722 1.00 94.44 72 ALA A C 1
ATOM 531 O O . ALA A 1 72 ? -16.145 -10.119 9.766 1.00 94.44 72 ALA A O 1
ATOM 532 N N . VAL A 1 73 ? -14.406 -10.528 8.404 1.00 94.62 73 VAL A N 1
ATOM 533 C CA . VAL A 1 73 ? -13.778 -11.540 9.267 1.00 94.62 73 VAL A CA 1
ATOM 534 C C . VAL A 1 73 ? -13.356 -10.927 10.602 1.00 94.62 73 VAL A C 1
ATOM 536 O O . VAL A 1 73 ? -13.622 -11.505 11.653 1.00 94.62 73 VAL A O 1
ATOM 539 N N . SER A 1 74 ? -12.745 -9.740 10.582 1.00 91.12 74 SER A N 1
ATOM 540 C CA . SER A 1 74 ? -12.322 -9.049 11.808 1.00 91.12 74 SER A CA 1
ATOM 541 C C . SER A 1 74 ? -13.515 -8.730 12.719 1.00 91.12 74 SER A C 1
ATOM 543 O O . SER A 1 74 ? -13.450 -8.973 13.925 1.00 91.12 74 SER A O 1
ATOM 545 N N . VAL A 1 75 ? -14.625 -8.249 12.148 1.00 92.81 75 VAL A N 1
ATOM 546 C CA . VAL A 1 75 ? -15.879 -7.972 12.870 1.00 92.81 75 VAL A CA 1
ATOM 547 C C . VAL A 1 75 ? -16.504 -9.258 13.410 1.00 92.81 75 VAL A C 1
ATOM 549 O O . VAL A 1 75 ? -16.885 -9.291 14.577 1.00 92.81 75 VAL A O 1
ATOM 552 N N . ALA A 1 76 ? -16.557 -10.334 12.619 1.00 93.31 76 ALA A N 1
ATOM 553 C CA . ALA A 1 76 ? -17.071 -11.628 13.071 1.00 93.31 76 ALA A CA 1
ATOM 554 C C . ALA A 1 76 ? -16.265 -12.171 14.263 1.00 93.31 76 ALA A C 1
ATOM 556 O O . ALA A 1 76 ? -16.833 -12.592 15.270 1.00 93.31 76 ALA A O 1
ATOM 557 N N . ILE A 1 77 ? -14.934 -12.085 14.196 1.00 90.75 77 ILE A N 1
ATOM 558 C CA . ILE A 1 77 ? -14.041 -12.478 15.293 1.00 90.75 77 ILE A CA 1
ATOM 559 C C . ILE A 1 77 ? -14.304 -11.633 16.548 1.00 90.75 77 ILE A C 1
ATOM 561 O O . ILE A 1 77 ? -14.376 -12.182 17.650 1.00 90.75 77 ILE A O 1
ATOM 565 N N . ALA A 1 78 ? -14.470 -10.317 16.410 1.00 92.12 78 ALA A N 1
ATOM 566 C CA . ALA A 1 78 ? -14.775 -9.438 17.538 1.00 92.12 78 ALA A CA 1
ATOM 567 C C . ALA A 1 78 ? -16.151 -9.733 18.153 1.00 92.12 78 ALA A C 1
ATOM 569 O O . ALA A 1 78 ? -16.292 -9.727 19.378 1.00 92.12 78 ALA A O 1
ATOM 570 N N . TRP A 1 79 ? -17.135 -10.060 17.312 1.00 93.12 79 TRP A N 1
ATOM 571 C CA . TRP A 1 79 ? -18.476 -10.454 17.732 1.00 93.12 79 TRP A CA 1
ATOM 572 C C . TRP A 1 79 ? -18.453 -11.740 18.557 1.00 93.12 79 TRP A C 1
ATOM 574 O O . TRP A 1 79 ? -19.019 -11.779 19.645 1.00 93.12 79 TRP A O 1
ATOM 584 N N . THR A 1 80 ? -17.739 -12.775 18.097 1.00 92.25 80 THR A N 1
ATOM 585 C CA . THR A 1 80 ? -17.619 -14.046 18.843 1.00 92.25 80 THR A CA 1
ATOM 586 C C . THR A 1 80 ? -16.934 -13.891 20.203 1.00 92.25 80 THR A C 1
ATOM 588 O O . THR A 1 80 ? -17.190 -14.672 21.112 1.00 92.25 80 THR A O 1
ATOM 591 N N . GLN A 1 81 ? -16.089 -12.870 20.360 1.00 89.44 81 GLN A N 1
ATOM 592 C CA . GLN A 1 81 ? -15.424 -12.541 21.623 1.00 89.44 81 GLN A CA 1
ATOM 593 C C . GLN A 1 81 ? -16.215 -11.544 22.484 1.00 89.44 81 GLN A C 1
ATOM 595 O O . GLN A 1 81 ? -15.781 -11.239 23.593 1.00 89.44 81 GLN A O 1
ATOM 600 N N . GLY A 1 82 ? -17.328 -10.998 21.979 1.00 88.75 82 GLY A N 1
ATOM 601 C CA . GLY A 1 82 ? -18.131 -9.987 22.672 1.00 88.75 82 GLY A CA 1
ATOM 602 C C . GLY A 1 82 ? -17.379 -8.688 22.982 1.00 88.75 82 GLY A C 1
ATOM 603 O O . GLY A 1 82 ? -17.752 -7.976 23.910 1.00 88.75 82 GLY A O 1
ATOM 604 N N . SER A 1 83 ? -16.299 -8.375 22.254 1.00 88.56 83 SER A N 1
ATOM 605 C CA . SER A 1 83 ? -15.402 -7.265 22.593 1.00 88.56 83 SER A CA 1
ATOM 606 C C . SER A 1 83 ? -15.139 -6.355 21.399 1.00 88.56 83 SER A C 1
ATOM 608 O O . SER A 1 83 ? -14.269 -6.614 20.566 1.00 88.56 83 SER A O 1
ATOM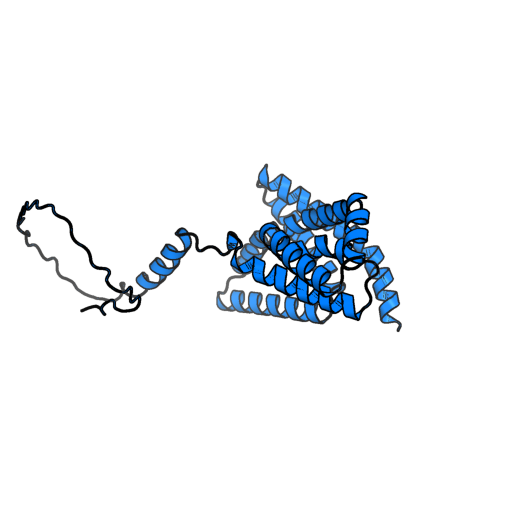 610 N N . ALA A 1 84 ? -15.844 -5.223 21.359 1.00 85.19 84 ALA A N 1
ATOM 611 C CA . ALA A 1 84 ? -15.553 -4.141 20.417 1.00 85.19 84 ALA A CA 1
ATOM 612 C C . ALA A 1 84 ? -14.162 -3.521 20.662 1.00 85.19 84 ALA A C 1
ATOM 614 O O . ALA A 1 84 ? -13.502 -3.069 19.727 1.00 85.19 84 ALA A O 1
ATOM 615 N N . ALA A 1 85 ? -13.670 -3.575 21.904 1.00 86.38 85 ALA A N 1
ATOM 616 C CA . ALA A 1 85 ? -12.338 -3.096 22.265 1.00 86.38 85 ALA A CA 1
ATOM 617 C C . ALA A 1 85 ? -11.216 -3.862 21.540 1.00 86.38 85 ALA A C 1
ATOM 619 O O . ALA A 1 85 ? -10.147 -3.300 21.306 1.00 86.38 85 ALA A O 1
ATOM 620 N N . ALA A 1 86 ? -11.452 -5.115 21.130 1.00 85.25 86 ALA A N 1
ATOM 621 C CA . ALA A 1 86 ? -10.488 -5.880 20.343 1.00 85.25 86 ALA A CA 1
ATOM 622 C C . ALA A 1 86 ? -10.244 -5.264 18.953 1.00 85.25 86 ALA A C 1
ATOM 624 O O . ALA A 1 86 ? -9.103 -5.250 18.488 1.00 85.25 86 ALA A O 1
ATOM 625 N N . LEU A 1 87 ? -11.287 -4.713 18.314 1.00 87.12 87 LEU A N 1
ATOM 626 C CA . LEU A 1 87 ? -11.156 -4.010 17.033 1.00 87.12 87 LEU A CA 1
ATOM 627 C C . LEU A 1 87 ? -10.367 -2.717 17.201 1.00 87.12 87 LEU A C 1
ATOM 629 O O . LEU A 1 87 ? -9.442 -2.475 16.429 1.00 87.12 87 LEU A O 1
ATOM 633 N N . GLN A 1 88 ? -10.681 -1.933 18.237 1.00 84.81 88 GLN A N 1
ATOM 634 C CA . GLN A 1 88 ? -9.961 -0.692 18.521 1.00 84.81 88 GLN A CA 1
ATOM 635 C C . GLN A 1 88 ? -8.480 -0.964 18.802 1.00 84.81 88 GLN A C 1
ATOM 637 O O . GLN A 1 88 ? -7.616 -0.376 18.162 1.00 84.81 88 GLN A O 1
ATOM 642 N N . ALA A 1 89 ? -8.170 -1.928 19.672 1.00 84.19 89 ALA A N 1
ATOM 643 C CA . ALA A 1 89 ? -6.789 -2.293 19.978 1.00 84.19 89 ALA A CA 1
ATOM 644 C C . ALA A 1 89 ? -6.033 -2.840 18.752 1.00 84.19 89 ALA A C 1
ATOM 646 O O . ALA A 1 89 ? -4.819 -2.660 18.633 1.00 84.19 89 ALA A O 1
ATOM 647 N N . GLY A 1 90 ? -6.729 -3.532 17.844 1.00 86.00 90 GLY A N 1
ATOM 648 C CA . GLY A 1 90 ? -6.175 -3.953 16.558 1.00 86.00 90 GLY A CA 1
ATOM 649 C C . GLY A 1 90 ? -5.872 -2.765 15.646 1.00 86.00 90 GLY A C 1
ATOM 650 O O . GLY A 1 90 ? -4.792 -2.704 15.058 1.00 86.00 90 GLY A O 1
ATOM 651 N N . PHE A 1 91 ? -6.792 -1.803 15.574 1.00 85.50 91 PHE A N 1
ATOM 652 C CA . PHE A 1 91 ? -6.636 -0.591 14.778 1.00 85.50 91 PHE A CA 1
ATOM 653 C C . PHE A 1 91 ? -5.501 0.299 15.298 1.00 85.50 91 PHE A C 1
ATOM 655 O O . PHE A 1 91 ? -4.652 0.709 14.510 1.00 85.50 91 PHE A O 1
ATOM 662 N N . ASP A 1 92 ? -5.408 0.502 16.613 1.00 83.06 92 ASP A N 1
ATOM 663 C CA . ASP A 1 92 ? -4.325 1.261 17.250 1.00 83.06 92 ASP A CA 1
ATOM 664 C C . ASP A 1 92 ? -2.954 0.641 16.939 1.00 83.06 92 ASP A C 1
ATOM 666 O O . ASP A 1 92 ? -1.999 1.338 16.606 1.00 83.06 92 ASP A O 1
ATOM 670 N N . LYS A 1 93 ? -2.851 -0.696 16.956 1.00 82.69 93 LYS A N 1
ATOM 671 C CA . LYS A 1 93 ? -1.627 -1.401 16.534 1.00 82.69 93 LYS A CA 1
ATOM 672 C C . LYS A 1 93 ? -1.341 -1.232 15.043 1.00 82.69 93 LYS A C 1
ATOM 674 O O . LYS A 1 93 ? -0.178 -1.169 14.648 1.00 82.69 93 LYS A O 1
ATOM 679 N N . ALA A 1 94 ? -2.380 -1.168 14.212 1.00 83.81 94 ALA A N 1
ATOM 680 C CA . ALA A 1 94 ? -2.237 -0.970 12.776 1.00 83.81 94 ALA A CA 1
ATOM 681 C C . ALA A 1 94 ? -1.747 0.445 12.413 1.00 83.81 94 ALA A C 1
ATOM 683 O O . ALA A 1 94 ? -1.142 0.612 11.351 1.00 83.81 94 ALA A O 1
ATOM 684 N N . GLN A 1 95 ? -1.932 1.442 13.290 1.00 81.38 95 GLN A N 1
ATOM 685 C CA . GLN A 1 95 ? -1.462 2.817 13.064 1.00 81.38 95 GLN A CA 1
ATOM 686 C C . GLN A 1 95 ? 0.039 2.896 12.777 1.00 81.38 95 GLN A C 1
ATOM 688 O O . GLN A 1 95 ? 0.451 3.678 11.923 1.00 81.38 95 GLN A O 1
ATOM 693 N N . ILE A 1 96 ? 0.841 2.027 13.399 1.00 80.75 96 ILE A N 1
ATOM 694 C CA . ILE A 1 96 ? 2.292 1.949 13.174 1.00 80.75 96 ILE A CA 1
ATOM 695 C C . ILE A 1 96 ? 2.596 1.659 11.694 1.00 80.75 96 ILE A C 1
ATOM 697 O O . ILE A 1 96 ? 3.484 2.268 11.099 1.00 80.75 96 ILE A O 1
ATOM 701 N N . PHE A 1 97 ? 1.823 0.771 11.059 1.00 79.75 97 PHE A N 1
ATOM 702 C CA . PHE A 1 97 ? 1.944 0.510 9.621 1.00 79.75 97 PHE A CA 1
ATOM 703 C C . PHE A 1 97 ? 1.409 1.676 8.784 1.00 79.75 97 PHE A C 1
ATOM 705 O O . PHE A 1 97 ? 1.961 1.979 7.726 1.00 79.75 97 PHE A O 1
ATOM 712 N N . GLY A 1 98 ? 0.371 2.362 9.268 1.00 80.25 98 GLY A N 1
ATOM 713 C CA . GLY A 1 98 ? -0.132 3.597 8.666 1.00 80.25 98 GLY A CA 1
ATOM 714 C C . GLY A 1 98 ? 0.937 4.691 8.591 1.00 80.25 98 GLY A C 1
ATOM 715 O O . GLY A 1 98 ? 1.080 5.328 7.549 1.00 80.25 98 GLY A O 1
ATOM 716 N N . ALA A 1 99 ? 1.748 4.845 9.640 1.00 80.31 99 ALA A N 1
ATOM 717 C CA . ALA A 1 99 ? 2.865 5.791 9.692 1.00 80.31 99 ALA A CA 1
ATOM 718 C C . ALA A 1 99 ? 3.982 5.474 8.682 1.00 80.31 99 ALA A C 1
ATOM 720 O O . ALA A 1 99 ? 4.706 6.370 8.248 1.00 80.31 99 ALA A O 1
ATOM 721 N N . PHE A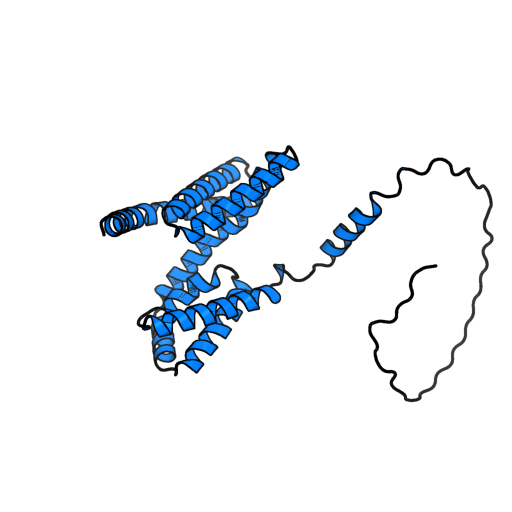 1 100 ? 4.109 4.211 8.266 1.00 84.00 100 PHE A N 1
ATOM 722 C CA . PHE A 1 100 ? 5.109 3.782 7.289 1.00 84.00 100 PHE A CA 1
ATOM 723 C C . PHE A 1 100 ? 4.744 4.164 5.844 1.00 84.00 100 PHE A C 1
ATOM 725 O O . PHE A 1 100 ? 5.631 4.402 5.022 1.00 84.00 100 PHE A O 1
ATOM 732 N N . LEU A 1 101 ? 3.448 4.270 5.523 1.00 84.06 101 LEU A N 1
ATOM 733 C CA . LEU A 1 101 ? 2.969 4.658 4.189 1.00 84.06 101 LEU A CA 1
ATOM 734 C C . LEU A 1 101 ? 3.569 5.991 3.689 1.00 84.06 101 LEU A C 1
ATOM 736 O O . LEU A 1 101 ? 4.113 5.998 2.581 1.00 84.06 101 LEU A O 1
ATOM 740 N N . PRO A 1 102 ? 3.533 7.101 4.457 1.00 82.06 102 PRO A N 1
ATOM 741 C CA . PRO A 1 102 ? 4.165 8.359 4.069 1.00 82.06 102 PRO A CA 1
ATOM 742 C C . PRO A 1 102 ? 5.657 8.203 3.768 1.00 82.06 102 PRO A C 1
ATOM 744 O O . PRO A 1 102 ? 6.131 8.729 2.764 1.00 82.06 102 PRO A O 1
ATOM 747 N N . SER A 1 103 ? 6.394 7.437 4.578 1.00 87.06 103 SER A N 1
ATOM 748 C CA . SER A 1 103 ? 7.823 7.191 4.356 1.00 87.06 103 SER A CA 1
ATOM 749 C C . SER A 1 103 ? 8.083 6.432 3.055 1.00 87.06 103 SER A C 1
ATOM 751 O O . SER A 1 103 ? 8.984 6.801 2.302 1.00 87.06 103 SER A O 1
ATOM 753 N N . VAL A 1 104 ? 7.266 5.422 2.735 1.00 86.62 104 VAL A N 1
ATOM 754 C CA . VAL A 1 104 ? 7.349 4.702 1.451 1.00 86.62 104 VAL A CA 1
ATOM 755 C C . VAL A 1 104 ? 7.028 5.624 0.277 1.00 86.62 104 VAL A C 1
ATOM 757 O O . VAL A 1 104 ? 7.716 5.576 -0.743 1.00 86.62 104 VAL A O 1
ATOM 760 N N . LEU A 1 105 ? 6.006 6.474 0.399 1.00 84.25 105 LEU A N 1
ATOM 761 C CA . LEU A 1 105 ? 5.653 7.437 -0.645 1.00 84.25 105 LEU A CA 1
ATOM 762 C C . LEU A 1 105 ? 6.749 8.484 -0.849 1.00 84.25 105 LEU A C 1
ATOM 764 O O . LEU A 1 105 ? 7.066 8.801 -1.994 1.00 84.25 105 LEU A O 1
ATOM 768 N N . MET A 1 106 ? 7.357 8.968 0.234 1.00 84.06 106 MET A N 1
ATOM 769 C CA . MET A 1 106 ? 8.497 9.878 0.180 1.00 84.06 106 MET A CA 1
ATOM 770 C C . MET A 1 106 ? 9.682 9.209 -0.515 1.00 84.06 106 MET A C 1
ATOM 772 O O . MET A 1 106 ? 10.201 9.760 -1.478 1.00 84.06 106 MET A O 1
ATOM 776 N N . LEU A 1 107 ? 10.047 7.987 -0.117 1.00 86.62 107 LEU A N 1
ATOM 777 C CA . LEU A 1 107 ? 11.138 7.238 -0.742 1.00 86.62 107 LEU A CA 1
ATOM 778 C C . LEU A 1 107 ? 10.870 6.982 -2.231 1.00 86.62 107 LEU A C 1
ATOM 780 O O . LEU A 1 107 ? 11.753 7.184 -3.063 1.00 86.62 107 LEU A O 1
ATOM 784 N N . ARG A 1 108 ? 9.636 6.611 -2.592 1.00 85.62 108 ARG A N 1
ATOM 785 C CA . ARG A 1 108 ? 9.211 6.486 -3.991 1.00 85.62 108 ARG A CA 1
ATOM 786 C C . ARG A 1 108 ? 9.372 7.803 -4.751 1.00 85.62 108 ARG A C 1
ATOM 788 O O . ARG A 1 108 ? 9.860 7.778 -5.878 1.00 85.62 108 ARG A O 1
ATOM 795 N N . ALA A 1 109 ? 8.964 8.928 -4.165 1.00 84.19 109 ALA A N 1
ATOM 796 C CA . ALA A 1 109 ? 9.099 10.246 -4.781 1.00 84.19 109 ALA A CA 1
ATOM 797 C C . ALA A 1 109 ? 10.575 10.639 -4.956 1.00 84.19 109 ALA A C 1
ATOM 799 O O . ALA A 1 109 ? 10.959 11.093 -6.031 1.00 84.19 109 ALA A O 1
ATOM 800 N N . THR A 1 110 ? 11.419 10.382 -3.955 1.00 86.81 110 THR A N 1
ATOM 801 C CA . THR A 1 110 ? 12.872 10.596 -4.026 1.00 86.81 110 THR A CA 1
ATOM 802 C C . THR A 1 110 ? 13.514 9.752 -5.125 1.00 86.81 110 THR A C 1
ATOM 804 O O . THR A 1 110 ? 14.318 10.259 -5.904 1.00 86.81 110 THR A O 1
ATOM 807 N N . VAL A 1 111 ? 13.140 8.474 -5.229 1.00 85.31 111 VAL A N 1
ATOM 808 C CA . VAL A 1 111 ? 13.612 7.579 -6.296 1.00 85.31 111 VAL A CA 1
ATOM 809 C C . VAL A 1 111 ? 13.148 8.084 -7.662 1.00 85.31 111 VAL A C 1
ATOM 811 O O . VAL A 1 111 ? 13.960 8.176 -8.578 1.00 85.31 111 VAL A O 1
ATOM 814 N N . ALA A 1 112 ? 11.883 8.486 -7.798 1.00 83.44 112 ALA A N 1
ATOM 815 C CA . ALA A 1 112 ? 11.344 9.014 -9.051 1.00 83.44 112 ALA A CA 1
ATOM 816 C C . ALA A 1 112 ? 12.003 10.335 -9.493 1.00 83.44 112 ALA A C 1
ATOM 818 O O . ALA A 1 112 ? 12.154 10.557 -10.691 1.00 83.44 112 ALA A O 1
ATOM 819 N N . ALA A 1 113 ? 12.409 11.188 -8.550 1.00 84.50 113 ALA A N 1
ATOM 820 C CA . ALA A 1 113 ? 13.089 12.455 -8.827 1.00 84.50 113 ALA A CA 1
ATOM 821 C C . ALA A 1 113 ? 14.606 12.304 -9.061 1.00 84.50 113 ALA A C 1
ATOM 823 O O . ALA A 1 113 ? 15.262 13.252 -9.493 1.00 84.50 113 ALA A O 1
ATOM 824 N N . SER A 1 114 ? 15.191 11.139 -8.761 1.00 87.56 114 SER A N 1
ATOM 825 C CA . SER A 1 114 ? 16.639 10.944 -8.825 1.00 87.56 114 SER A CA 1
ATOM 826 C C . SER A 1 114 ? 17.134 10.758 -10.267 1.00 87.56 114 SER A C 1
ATOM 828 O O . SER A 1 114 ? 16.747 9.790 -10.926 1.00 87.56 114 SER A O 1
ATOM 830 N N . PRO A 1 115 ? 18.091 11.574 -10.754 1.00 84.56 115 PRO A N 1
ATOM 831 C CA . PRO A 1 115 ? 18.650 11.414 -12.099 1.00 84.56 115 PRO A CA 1
ATOM 832 C C . PRO A 1 115 ? 19.472 10.124 -12.256 1.00 84.56 115 PRO A C 1
ATOM 834 O O . PRO A 1 115 ? 19.680 9.649 -13.372 1.00 84.56 115 PRO A O 1
ATOM 837 N N . ARG A 1 116 ? 19.932 9.513 -11.151 1.00 85.50 116 ARG A N 1
ATOM 838 C CA . ARG A 1 116 ? 20.632 8.215 -11.192 1.00 85.50 116 ARG A CA 1
ATOM 839 C C . ARG A 1 116 ? 19.703 7.075 -11.606 1.00 85.50 116 ARG A C 1
ATOM 841 O O . ARG A 1 116 ? 20.167 6.122 -12.224 1.00 85.50 116 ARG A O 1
ATOM 848 N N . ILE A 1 117 ? 18.411 7.185 -11.297 1.00 84.81 117 ILE A N 1
ATOM 849 C CA . ILE A 1 117 ? 17.418 6.185 -11.696 1.00 84.81 117 ILE A CA 1
ATOM 850 C C . ILE A 1 117 ? 17.206 6.181 -13.205 1.00 84.81 117 ILE A C 1
ATOM 852 O O . ILE A 1 117 ? 16.969 5.117 -13.763 1.00 84.81 117 ILE A O 1
ATOM 856 N N . GLU A 1 118 ? 17.378 7.316 -13.881 1.00 82.50 118 GLU A N 1
ATOM 857 C CA . GLU A 1 118 ? 17.302 7.360 -15.343 1.00 82.50 118 GLU A CA 1
ATOM 858 C C . GLU A 1 118 ? 18.439 6.563 -15.996 1.00 82.50 118 GLU A C 1
ATOM 860 O O . GLU A 1 118 ? 18.206 5.810 -16.937 1.00 82.50 118 GLU A O 1
ATOM 865 N N . ARG A 1 119 ? 19.657 6.648 -15.442 1.00 84.75 119 ARG A N 1
ATOM 866 C CA . ARG A 1 119 ? 20.803 5.848 -15.909 1.00 84.75 119 ARG A CA 1
ATOM 867 C C . ARG A 1 119 ? 20.574 4.360 -15.671 1.00 84.75 119 ARG A C 1
ATOM 869 O O . ARG A 1 119 ? 20.676 3.577 -16.605 1.00 84.75 119 ARG A O 1
ATOM 876 N N . LEU A 1 120 ? 20.173 3.997 -14.448 1.00 84.88 120 LEU A N 1
ATOM 877 C CA . LEU A 1 120 ? 19.842 2.613 -14.101 1.00 84.88 120 LEU A CA 1
ATOM 878 C C . LEU A 1 120 ? 18.748 2.053 -15.018 1.00 84.88 120 LEU A C 1
ATOM 880 O O . LEU A 1 120 ? 18.842 0.919 -15.472 1.00 84.88 120 LEU A O 1
ATOM 884 N N . ARG A 1 121 ? 17.719 2.850 -15.315 1.00 82.62 121 ARG A N 1
ATOM 885 C CA . ARG A 1 121 ? 16.653 2.465 -16.240 1.00 82.62 121 ARG A CA 1
ATOM 886 C C . ARG A 1 121 ? 17.184 2.262 -17.657 1.00 82.62 121 ARG A C 1
ATOM 888 O O . ARG A 1 121 ? 16.824 1.270 -18.280 1.00 82.62 121 ARG A O 1
ATOM 895 N N . GLY A 1 122 ? 18.042 3.156 -18.147 1.00 82.94 122 GLY A N 1
ATOM 896 C CA . GLY A 1 122 ? 18.698 3.009 -19.448 1.00 82.94 122 GLY A CA 1
ATOM 897 C C . GLY A 1 122 ? 19.507 1.714 -19.543 1.00 82.94 122 GLY A C 1
ATOM 898 O O . GLY A 1 122 ? 19.376 0.974 -20.517 1.00 82.94 122 GLY A O 1
ATOM 899 N N . ASP A 1 123 ? 20.267 1.391 -18.498 1.00 85.38 123 ASP A N 1
ATOM 900 C CA . ASP A 1 123 ? 21.045 0.154 -18.427 1.00 85.38 123 ASP A CA 1
ATOM 901 C C . ASP A 1 123 ? 20.135 -1.086 -18.388 1.00 85.38 123 ASP A C 1
ATOM 903 O O . ASP A 1 123 ? 20.354 -2.037 -19.139 1.00 85.38 123 ASP A O 1
ATOM 907 N N . LEU A 1 124 ? 19.057 -1.059 -17.593 1.00 83.94 124 LEU A N 1
ATOM 908 C CA . LEU A 1 124 ? 18.065 -2.142 -17.524 1.00 83.94 124 LEU A CA 1
ATOM 909 C C . LEU A 1 124 ? 17.282 -2.325 -18.827 1.00 83.94 124 LEU A C 1
ATOM 911 O O . LEU A 1 124 ? 16.970 -3.454 -19.205 1.00 83.94 124 LEU A O 1
ATOM 915 N N . GLY A 1 125 ? 16.968 -1.234 -19.524 1.00 82.62 125 GLY A N 1
ATOM 916 C CA . GLY A 1 125 ? 16.274 -1.266 -20.810 1.00 82.62 125 GLY A CA 1
ATOM 917 C C . GLY A 1 125 ? 17.085 -1.982 -21.890 1.00 82.62 125 GLY A C 1
ATOM 918 O O . GLY A 1 125 ? 16.506 -2.656 -22.742 1.00 82.62 125 GLY A O 1
ATOM 919 N N . ARG A 1 126 ? 18.419 -1.899 -21.803 1.00 85.81 126 ARG A N 1
ATOM 920 C CA . ARG A 1 126 ? 19.369 -2.576 -22.701 1.00 85.81 126 ARG A CA 1
ATOM 921 C C . ARG A 1 126 ? 19.588 -4.050 -22.362 1.00 85.81 126 ARG A C 1
ATOM 923 O O . ARG A 1 126 ? 20.150 -4.771 -23.184 1.00 85.81 126 ARG A O 1
ATOM 930 N N . LEU A 1 127 ? 19.167 -4.508 -21.181 1.00 86.44 127 LEU A N 1
ATOM 931 C CA . LEU A 1 127 ? 19.243 -5.921 -20.827 1.00 86.44 127 LEU A CA 1
ATOM 932 C C . LEU A 1 127 ? 18.237 -6.743 -21.638 1.00 86.44 127 LEU A C 1
ATOM 934 O O . LEU A 1 127 ? 17.094 -6.330 -21.869 1.00 86.44 127 LEU A O 1
ATOM 938 N N . GLY A 1 128 ? 18.655 -7.960 -21.993 1.00 86.88 128 GLY A N 1
ATOM 939 C CA . GLY A 1 128 ? 17.757 -8.987 -22.513 1.00 86.88 128 GLY A CA 1
ATOM 940 C C . GLY A 1 128 ? 16.623 -9.305 -21.531 1.00 86.88 128 GLY A C 1
ATOM 941 O O . GLY A 1 128 ? 16.715 -9.040 -20.329 1.00 86.88 128 GLY A O 1
ATOM 942 N N . HIS A 1 129 ? 15.539 -9.884 -22.046 1.00 85.50 129 HIS A N 1
ATOM 943 C CA . HIS A 1 129 ? 14.311 -10.116 -21.282 1.00 85.50 129 HIS A CA 1
ATOM 944 C C . HIS A 1 129 ? 14.543 -10.935 -19.998 1.00 85.50 129 HIS A C 1
ATOM 946 O O . HIS A 1 129 ? 14.101 -10.524 -18.926 1.00 85.50 129 HIS A O 1
ATOM 952 N N . GLU A 1 130 ? 15.299 -12.034 -20.075 1.00 88.88 130 GLU A N 1
ATOM 953 C CA . GLU A 1 130 ? 15.609 -12.882 -18.912 1.00 88.88 130 GLU A CA 1
ATOM 954 C C . GLU A 1 130 ? 16.469 -12.168 -17.863 1.00 88.88 130 GLU A C 1
ATOM 956 O O . GLU A 1 130 ? 16.189 -12.238 -16.667 1.00 88.88 130 GLU A O 1
ATOM 961 N N . ALA A 1 131 ? 17.483 -11.413 -18.295 1.00 88.06 131 ALA A N 1
ATOM 962 C CA . ALA A 1 131 ? 18.334 -10.649 -17.386 1.00 88.06 131 ALA A CA 1
ATOM 963 C C . ALA A 1 131 ? 17.534 -9.566 -16.643 1.00 88.06 131 ALA A C 1
ATOM 965 O O . ALA A 1 131 ? 17.703 -9.390 -15.435 1.00 88.06 131 ALA A O 1
ATOM 966 N N . ALA A 1 132 ? 16.608 -8.891 -17.332 1.00 86.50 132 ALA A N 1
ATOM 967 C CA . ALA A 1 132 ? 15.704 -7.923 -16.714 1.00 86.50 132 ALA A CA 1
ATOM 968 C C . ALA A 1 132 ? 14.732 -8.584 -15.718 1.00 86.50 132 ALA A C 1
ATOM 970 O O . ALA A 1 132 ? 14.480 -8.025 -14.645 1.00 86.50 132 ALA A O 1
ATOM 971 N N . GLN A 1 133 ? 14.216 -9.780 -16.029 1.00 89.19 133 GLN A N 1
ATOM 972 C CA . GLN A 1 133 ? 13.396 -10.549 -15.090 1.00 89.19 133 GLN A CA 1
ATOM 973 C C . GLN A 1 133 ? 14.186 -10.936 -13.840 1.00 89.19 133 GLN A C 1
ATOM 975 O O . GLN A 1 133 ? 13.697 -10.694 -12.737 1.00 89.19 133 GLN A O 1
ATOM 980 N N . ASN A 1 134 ? 15.396 -11.475 -13.990 1.00 89.94 134 ASN A N 1
ATOM 981 C CA . ASN A 1 134 ? 16.235 -11.874 -12.860 1.00 89.94 134 ASN A CA 1
ATOM 982 C C . ASN A 1 134 ? 16.603 -10.669 -11.991 1.00 89.94 134 ASN A C 1
ATOM 984 O O . ASN A 1 134 ? 16.445 -10.716 -10.771 1.00 89.94 134 ASN A O 1
ATOM 988 N N . TRP A 1 135 ? 17.012 -9.557 -12.607 1.00 91.19 135 TRP A N 1
ATOM 989 C CA . TRP A 1 135 ? 17.315 -8.329 -11.874 1.00 91.19 135 TRP A CA 1
ATOM 990 C C . TRP A 1 135 ? 16.100 -7.823 -11.089 1.00 91.19 135 TRP A C 1
ATOM 992 O O . TRP A 1 135 ? 16.214 -7.491 -9.911 1.00 91.19 135 TRP A O 1
ATOM 1002 N N . THR A 1 136 ? 14.916 -7.841 -11.706 1.00 88.75 136 THR A N 1
ATOM 1003 C CA . THR A 1 136 ? 13.662 -7.451 -11.044 1.00 88.75 136 THR A CA 1
ATOM 1004 C C . THR A 1 136 ? 13.321 -8.392 -9.888 1.00 88.75 136 THR A C 1
ATOM 1006 O O . THR A 1 136 ? 12.911 -7.929 -8.823 1.00 88.75 136 THR A O 1
ATOM 1009 N N . GLN A 1 137 ? 13.540 -9.699 -10.044 1.00 91.38 137 GLN A N 1
ATOM 1010 C CA . GLN A 1 137 ? 13.302 -10.686 -8.992 1.00 91.38 137 GLN A CA 1
ATOM 1011 C C . GLN A 1 137 ? 14.224 -10.458 -7.793 1.00 91.38 137 GLN A C 1
ATOM 1013 O O . GLN A 1 137 ? 13.750 -10.352 -6.665 1.00 91.38 137 GLN A O 1
ATOM 1018 N N . TYR A 1 138 ? 15.535 -10.348 -8.015 1.00 89.75 138 TYR A N 1
ATOM 1019 C CA . TYR A 1 138 ? 16.496 -10.161 -6.926 1.00 89.75 138 TYR A CA 1
ATOM 1020 C C . TYR A 1 138 ? 16.403 -8.767 -6.303 1.00 89.75 138 TYR A C 1
ATOM 1022 O O . TYR A 1 138 ? 16.469 -8.637 -5.081 1.00 89.75 138 TYR A O 1
ATOM 1030 N N . GLY A 1 139 ? 16.176 -7.729 -7.111 1.00 87.56 139 GLY A N 1
ATOM 1031 C CA . GLY A 1 139 ? 15.969 -6.365 -6.630 1.00 87.56 139 GLY A CA 1
ATOM 1032 C C . GLY A 1 139 ? 14.720 -6.252 -5.757 1.00 87.56 139 GLY A C 1
ATOM 1033 O O . GLY A 1 139 ? 14.774 -5.697 -4.659 1.00 87.56 139 GLY A O 1
ATOM 1034 N N . SER A 1 140 ? 13.606 -6.842 -6.196 1.00 88.38 140 SER A N 1
ATOM 1035 C CA . SER A 1 140 ? 12.375 -6.898 -5.400 1.00 88.38 140 SER A CA 1
ATOM 1036 C C . SER A 1 140 ? 12.504 -7.791 -4.167 1.00 88.38 140 SER A C 1
ATOM 1038 O O . SER A 1 140 ? 11.916 -7.469 -3.138 1.00 88.38 140 SER A O 1
ATOM 1040 N N . HIS A 1 141 ? 13.307 -8.854 -4.224 1.00 88.38 141 HIS A N 1
ATOM 1041 C CA . HIS A 1 141 ? 13.614 -9.688 -3.066 1.00 88.38 141 HIS A CA 1
ATOM 1042 C C . HIS A 1 141 ? 14.412 -8.923 -2.003 1.00 88.38 141 HIS A C 1
ATOM 1044 O O . HIS A 1 141 ? 14.003 -8.865 -0.845 1.00 88.38 141 HIS A O 1
ATOM 1050 N N . GLY A 1 142 ? 15.505 -8.263 -2.394 1.00 87.38 142 GLY A N 1
ATOM 1051 C CA . GLY A 1 142 ? 16.319 -7.459 -1.479 1.00 87.38 142 GLY A CA 1
ATOM 1052 C C . GLY A 1 142 ? 15.536 -6.291 -0.874 1.00 87.38 142 GLY A C 1
ATOM 1053 O O . GLY A 1 142 ? 15.532 -6.107 0.343 1.00 87.38 142 GLY A O 1
ATOM 1054 N N . LEU A 1 143 ? 14.799 -5.538 -1.700 1.00 85.25 143 LEU A N 1
ATOM 1055 C CA . LEU A 1 143 ? 13.928 -4.463 -1.212 1.00 85.25 143 LEU A CA 1
ATOM 1056 C C . LEU A 1 143 ? 12.781 -5.003 -0.351 1.00 85.25 143 LEU A C 1
ATOM 1058 O O . LEU A 1 143 ? 12.425 -4.382 0.648 1.00 85.25 143 LEU A O 1
ATOM 1062 N N . GLY A 1 144 ? 12.212 -6.152 -0.713 1.00 84.75 144 GLY A N 1
ATOM 1063 C CA . GLY A 1 144 ? 11.158 -6.830 0.039 1.00 84.75 144 GLY A CA 1
ATOM 1064 C C . GLY A 1 144 ? 11.624 -7.292 1.418 1.00 84.75 144 GLY A C 1
ATOM 1065 O O . GLY A 1 144 ? 10.852 -7.230 2.369 1.00 84.75 144 GLY A O 1
ATOM 1066 N N . ALA A 1 145 ? 12.894 -7.669 1.573 1.00 83.62 145 ALA A N 1
ATOM 1067 C CA . ALA A 1 145 ? 13.428 -8.095 2.865 1.00 83.62 145 ALA A CA 1
ATOM 1068 C C . ALA A 1 145 ? 13.435 -6.944 3.885 1.00 83.62 145 ALA A C 1
ATOM 1070 O O . ALA A 1 145 ? 13.198 -7.163 5.074 1.00 83.62 145 ALA A O 1
ATOM 1071 N N . VAL A 1 146 ? 13.654 -5.714 3.405 1.00 80.75 146 VAL A N 1
ATOM 1072 C CA . VAL A 1 146 ? 13.731 -4.501 4.233 1.00 80.75 146 VAL A CA 1
ATOM 1073 C C . VAL A 1 146 ? 12.374 -3.802 4.356 1.00 80.75 146 VAL A C 1
ATOM 1075 O O . VAL A 1 146 ? 11.981 -3.394 5.445 1.00 80.75 146 VAL A O 1
ATOM 1078 N N . LEU A 1 147 ? 11.652 -3.652 3.244 1.00 79.50 147 LEU A N 1
ATOM 1079 C CA . LEU A 1 147 ? 10.465 -2.792 3.132 1.00 79.50 147 LEU A CA 1
ATOM 1080 C C . LEU A 1 147 ? 9.159 -3.574 2.977 1.00 79.50 147 LEU A C 1
ATOM 1082 O O . LEU A 1 147 ? 8.083 -2.973 3.008 1.00 79.50 147 LEU A O 1
ATOM 1086 N N . ASN A 1 148 ? 9.244 -4.895 2.802 1.00 77.69 148 ASN A N 1
ATOM 1087 C CA . ASN A 1 148 ? 8.131 -5.826 2.649 1.00 77.69 148 ASN A CA 1
ATOM 1088 C C . ASN A 1 148 ? 7.107 -5.338 1.605 1.00 77.69 148 ASN A C 1
ATOM 1090 O O . ASN A 1 148 ? 7.365 -5.387 0.402 1.00 77.69 148 ASN A O 1
ATOM 1094 N N . VAL A 1 149 ? 5.986 -4.770 2.053 1.00 69.81 149 VAL A N 1
ATOM 1095 C CA . VAL A 1 149 ? 4.902 -4.268 1.194 1.00 69.81 149 VAL A CA 1
ATOM 1096 C C . VAL A 1 149 ? 5.309 -3.013 0.397 1.00 69.81 149 VAL A C 1
ATOM 1098 O O . VAL A 1 149 ? 4.790 -2.772 -0.693 1.00 69.81 149 VAL A O 1
ATOM 1101 N N . GLY A 1 150 ? 6.269 -2.222 0.891 1.00 78.06 150 GLY A N 1
ATOM 1102 C CA . GLY A 1 150 ? 6.712 -0.976 0.250 1.00 78.06 150 GLY A CA 1
ATOM 1103 C C . GLY A 1 150 ? 7.642 -1.160 -0.956 1.00 78.06 150 GLY A C 1
ATOM 1104 O O . GLY A 1 150 ? 7.796 -0.234 -1.754 1.00 78.06 150 GLY A O 1
ATOM 1105 N N . ALA A 1 151 ? 8.231 -2.348 -1.128 1.00 84.44 151 ALA A N 1
ATOM 1106 C CA . ALA A 1 151 ? 9.232 -2.616 -2.163 1.00 84.44 151 ALA A CA 1
ATOM 1107 C C . ALA A 1 151 ? 8.703 -2.353 -3.583 1.00 84.44 151 ALA A C 1
ATOM 1109 O O . ALA A 1 151 ? 9.366 -1.700 -4.390 1.00 84.44 151 ALA A O 1
ATOM 1110 N N . MET A 1 152 ? 7.467 -2.778 -3.862 1.00 82.19 152 MET A N 1
ATOM 1111 C CA . MET A 1 152 ? 6.827 -2.575 -5.165 1.00 82.19 152 MET A CA 1
ATOM 1112 C C . MET A 1 152 ? 6.612 -1.099 -5.492 1.00 82.19 152 MET A C 1
ATOM 1114 O O . MET A 1 152 ? 6.779 -0.695 -6.640 1.00 82.19 152 MET A O 1
ATOM 1118 N N . ALA A 1 153 ? 6.256 -0.284 -4.497 1.00 82.69 153 ALA A N 1
ATOM 1119 C CA . ALA A 1 153 ? 6.013 1.139 -4.706 1.00 82.69 153 ALA A CA 1
ATOM 1120 C C . ALA A 1 153 ? 7.286 1.860 -5.176 1.00 82.69 153 ALA A C 1
ATOM 1122 O O . ALA A 1 153 ? 7.210 2.764 -6.006 1.00 82.69 153 ALA A O 1
ATOM 1123 N N . ILE A 1 154 ? 8.443 1.426 -4.677 1.00 84.25 154 ILE A N 1
ATOM 1124 C CA . ILE A 1 154 ? 9.754 1.995 -5.002 1.00 84.25 154 ILE A CA 1
ATOM 1125 C C . ILE A 1 154 ? 10.303 1.432 -6.310 1.00 84.25 154 ILE A C 1
ATOM 1127 O O . ILE A 1 154 ? 10.903 2.170 -7.088 1.00 84.25 154 ILE A O 1
ATOM 1131 N N . LEU A 1 155 ? 10.073 0.145 -6.575 1.00 83.81 155 LEU A N 1
ATOM 1132 C CA . LEU A 1 155 ? 10.576 -0.518 -7.773 1.00 83.81 155 LEU A CA 1
ATOM 1133 C C . LEU A 1 155 ? 9.752 -0.185 -9.026 1.00 83.81 155 LEU A C 1
ATOM 1135 O O . LEU A 1 155 ? 10.301 -0.137 -10.125 1.00 83.81 155 LEU A O 1
ATOM 1139 N N . ALA A 1 156 ? 8.458 0.112 -8.869 1.00 83.44 156 ALA A N 1
ATOM 1140 C CA . ALA A 1 156 ? 7.566 0.487 -9.966 1.00 83.44 156 ALA A CA 1
ATOM 1141 C C . ALA A 1 156 ? 8.168 1.542 -10.922 1.00 83.44 156 ALA A C 1
ATOM 1143 O O . ALA A 1 156 ? 8.316 1.229 -12.100 1.00 83.44 156 ALA A O 1
ATOM 1144 N N . PRO A 1 157 ? 8.601 2.742 -10.478 1.00 78.75 157 PRO A N 1
ATOM 1145 C CA . PRO A 1 157 ? 9.172 3.742 -11.385 1.00 78.75 157 PRO A CA 1
ATOM 1146 C C . PRO A 1 157 ? 10.454 3.287 -12.102 1.00 78.75 157 PRO A C 1
ATOM 1148 O O . PRO A 1 157 ? 10.806 3.869 -13.127 1.00 78.75 157 PRO A O 1
ATOM 1151 N N . VAL A 1 158 ? 11.166 2.281 -11.591 1.00 80.25 158 VAL A N 1
ATOM 1152 C CA . VAL A 1 158 ? 12.377 1.743 -12.229 1.00 80.25 158 VAL A CA 1
ATOM 1153 C C . VAL A 1 158 ? 12.013 0.775 -13.357 1.00 80.25 158 VAL A C 1
ATOM 1155 O O . VAL A 1 158 ? 12.636 0.812 -14.411 1.00 80.25 158 VAL A O 1
ATOM 1158 N N . VAL A 1 159 ? 10.984 -0.050 -13.152 1.00 76.00 159 VAL A N 1
ATOM 1159 C CA . VAL A 1 159 ? 10.679 -1.219 -13.996 1.00 76.00 159 VAL A CA 1
ATOM 1160 C C . VAL A 1 159 ? 9.563 -0.958 -15.019 1.00 76.00 159 VAL A C 1
ATOM 1162 O O . VAL A 1 159 ? 9.506 -1.633 -16.042 1.00 76.00 159 VAL A O 1
ATOM 1165 N N . THR A 1 160 ? 8.663 0.003 -14.775 1.00 69.12 160 THR A N 1
ATOM 1166 C CA . THR A 1 160 ? 7.434 0.161 -15.582 1.00 69.12 160 THR A CA 1
ATOM 1167 C C . THR A 1 160 ? 7.488 1.240 -16.660 1.00 69.12 160 THR A C 1
ATOM 1169 O O . THR A 1 160 ? 6.510 1.388 -17.389 1.00 69.12 160 THR A O 1
ATOM 1172 N N . ARG A 1 161 ? 8.551 2.047 -16.749 1.00 66.56 161 ARG A N 1
ATOM 1173 C CA . ARG A 1 161 ? 8.611 3.120 -17.752 1.00 66.56 161 ARG A CA 1
ATOM 1174 C C . ARG A 1 161 ? 9.097 2.535 -19.082 1.00 66.56 161 ARG A C 1
ATOM 1176 O O . ARG A 1 161 ? 10.132 1.882 -19.108 1.00 66.56 161 ARG A O 1
ATOM 1183 N N . ASP A 1 162 ? 8.309 2.740 -20.136 1.00 66.75 162 ASP A N 1
ATOM 1184 C CA . ASP A 1 162 ? 8.587 2.342 -21.528 1.00 66.75 162 ASP A CA 1
ATOM 1185 C C . ASP A 1 162 ? 8.604 0.824 -21.814 1.00 66.75 162 ASP A C 1
ATOM 1187 O O . ASP A 1 162 ? 9.042 0.391 -22.877 1.00 66.75 162 ASP A O 1
ATOM 1191 N N . ALA A 1 163 ? 8.091 -0.008 -20.898 1.00 72.62 163 ALA A N 1
ATOM 1192 C CA . ALA A 1 163 ? 7.935 -1.444 -21.132 1.00 72.62 163 ALA A CA 1
ATOM 1193 C C . ALA A 1 163 ? 6.593 -1.774 -21.816 1.00 72.62 163 ALA A C 1
ATOM 1195 O O . ALA A 1 163 ? 5.530 -1.360 -21.350 1.00 72.62 163 ALA A O 1
ATOM 1196 N N . ASP A 1 164 ? 6.633 -2.595 -22.870 1.00 82.56 164 ASP A N 1
ATOM 1197 C CA . ASP A 1 164 ? 5.433 -3.155 -23.504 1.00 82.56 164 ASP A CA 1
ATOM 1198 C C . ASP A 1 164 ? 4.588 -3.971 -22.518 1.00 82.56 164 ASP A C 1
ATOM 1200 O O . ASP A 1 164 ? 5.116 -4.591 -21.593 1.00 82.56 164 ASP A O 1
ATOM 1204 N N . ARG A 1 165 ? 3.264 -4.041 -22.738 1.00 81.62 165 ARG A N 1
ATOM 1205 C CA . ARG A 1 165 ? 2.328 -4.702 -21.802 1.00 81.62 165 ARG A CA 1
ATOM 1206 C C . ARG A 1 165 ? 2.711 -6.143 -21.448 1.00 81.62 165 ARG A C 1
ATOM 1208 O O . ARG A 1 165 ? 2.531 -6.535 -20.297 1.00 81.62 165 ARG A O 1
ATOM 1215 N N . SER A 1 166 ? 3.206 -6.925 -22.409 1.00 82.88 166 SER A N 1
ATOM 1216 C CA . SER A 1 166 ? 3.651 -8.308 -22.181 1.00 82.88 166 SER A CA 1
ATOM 1217 C C . SER A 1 166 ? 4.865 -8.349 -21.250 1.00 82.88 166 SER A C 1
ATOM 1219 O O . SER A 1 166 ? 4.818 -8.982 -20.196 1.00 82.88 166 SER A O 1
ATOM 1221 N N . ARG A 1 167 ? 5.902 -7.565 -21.568 1.00 82.94 167 ARG A N 1
ATOM 1222 C CA . ARG A 1 167 ? 7.107 -7.412 -20.742 1.00 82.94 167 ARG A CA 1
ATOM 1223 C C . ARG A 1 167 ? 6.768 -6.905 -19.340 1.00 82.94 167 ARG A C 1
ATOM 1225 O O . ARG A 1 167 ? 7.325 -7.388 -18.359 1.00 82.94 167 ARG A O 1
ATOM 1232 N N . LEU A 1 168 ? 5.822 -5.978 -19.227 1.00 85.00 168 LEU A N 1
ATOM 1233 C CA . LEU A 1 168 ? 5.388 -5.393 -17.960 1.00 85.00 168 LEU A CA 1
ATOM 1234 C C . LEU A 1 168 ? 4.681 -6.426 -17.065 1.00 85.00 168 LEU A C 1
ATOM 1236 O O . LEU A 1 168 ? 4.922 -6.455 -15.858 1.00 85.00 168 LEU A O 1
ATOM 1240 N N . ALA A 1 169 ? 3.871 -7.319 -17.644 1.00 86.56 169 ALA A N 1
ATOM 1241 C CA . ALA A 1 169 ? 3.241 -8.418 -16.912 1.00 86.56 169 ALA A CA 1
ATOM 1242 C C . ALA A 1 169 ? 4.271 -9.426 -16.374 1.00 86.56 169 ALA A C 1
ATOM 1244 O O . ALA A 1 169 ? 4.159 -9.876 -15.230 1.00 86.56 169 ALA A O 1
ATOM 1245 N N . ASP A 1 170 ? 5.294 -9.748 -17.164 1.00 88.06 170 ASP A N 1
ATOM 1246 C CA . ASP A 1 170 ? 6.344 -10.681 -16.753 1.00 88.06 170 ASP A CA 1
ATOM 1247 C C . ASP A 1 170 ? 7.247 -10.098 -15.665 1.00 88.06 170 ASP A C 1
ATOM 1249 O O . ASP A 1 170 ? 7.531 -10.767 -14.667 1.00 88.06 170 ASP A O 1
ATOM 1253 N N . LEU A 1 171 ? 7.618 -8.823 -15.794 1.00 86.81 171 LEU A N 1
ATOM 1254 C CA . LEU A 1 171 ? 8.363 -8.100 -14.765 1.00 86.81 171 LEU A CA 1
ATOM 1255 C C . LEU A 1 171 ? 7.548 -7.968 -13.472 1.00 86.81 171 LEU A C 1
ATOM 1257 O O . LEU A 1 171 ? 8.084 -8.191 -12.387 1.00 86.81 171 LEU A O 1
ATOM 1261 N N . ALA A 1 172 ? 6.243 -7.694 -13.560 1.00 86.50 172 ALA A N 1
ATOM 1262 C CA . ALA A 1 172 ? 5.362 -7.669 -12.394 1.00 86.50 172 ALA A CA 1
ATOM 1263 C C . ALA A 1 172 ? 5.283 -9.041 -11.704 1.00 86.50 172 ALA A C 1
ATOM 1265 O O . ALA A 1 172 ? 5.350 -9.115 -10.476 1.00 86.50 172 ALA A O 1
ATOM 1266 N N . ARG A 1 173 ? 5.195 -10.134 -12.476 1.00 88.75 173 ARG A N 1
ATOM 1267 C CA . ARG A 1 173 ? 5.182 -11.504 -11.939 1.00 88.75 173 ARG A CA 1
ATOM 1268 C C . ARG A 1 173 ? 6.511 -11.863 -11.274 1.00 88.75 173 ARG A C 1
ATOM 1270 O O . ARG A 1 173 ? 6.506 -12.414 -10.175 1.00 88.75 173 ARG A O 1
ATOM 1277 N N . SER A 1 174 ? 7.629 -11.530 -11.915 1.00 88.88 174 SER A N 1
ATOM 1278 C CA . SER A 1 174 ? 8.975 -11.692 -11.356 1.00 88.88 174 SER A CA 1
ATOM 1279 C C . SER A 1 174 ? 9.124 -10.922 -10.036 1.00 88.88 174 SER A C 1
ATOM 1281 O O . SER A 1 174 ? 9.528 -11.484 -9.016 1.00 88.88 174 SER A O 1
ATOM 1283 N N . SER A 1 175 ? 8.678 -9.667 -10.020 1.00 87.44 175 SER A N 1
ATOM 1284 C CA . SER A 1 175 ? 8.716 -8.823 -8.831 1.00 87.44 175 SER A CA 1
ATOM 1285 C C . SER A 1 175 ? 7.851 -9.370 -7.691 1.00 87.44 175 SER A C 1
ATOM 1287 O O . SER A 1 175 ? 8.280 -9.404 -6.540 1.00 87.44 175 SER A O 1
ATOM 1289 N N . ALA A 1 176 ? 6.642 -9.851 -7.995 1.00 87.12 176 ALA A N 1
ATOM 1290 C CA . ALA A 1 176 ? 5.764 -10.468 -7.003 1.00 87.12 176 ALA A CA 1
ATOM 1291 C C . ALA A 1 176 ? 6.392 -11.729 -6.381 1.00 87.12 176 ALA A C 1
ATOM 1293 O O . ALA A 1 176 ? 6.294 -11.925 -5.170 1.00 87.12 176 ALA A O 1
ATOM 1294 N N . ARG A 1 177 ? 7.083 -12.554 -7.184 1.00 88.75 177 ARG A N 1
ATOM 1295 C CA . ARG A 1 177 ? 7.841 -13.716 -6.686 1.00 88.75 177 ARG A CA 1
ATOM 1296 C C . ARG A 1 177 ? 9.006 -13.294 -5.795 1.00 88.75 177 ARG A C 1
ATOM 1298 O O . ARG A 1 177 ? 9.191 -13.890 -4.738 1.00 88.75 177 ARG A O 1
ATOM 1305 N N . GLY A 1 178 ? 9.762 -12.270 -6.191 1.00 87.31 178 GLY A N 1
ATOM 1306 C CA . GLY A 1 178 ? 10.884 -11.760 -5.404 1.00 87.31 178 GLY A CA 1
ATOM 1307 C C . GLY A 1 178 ? 10.445 -11.242 -4.034 1.00 87.31 178 GLY A C 1
ATOM 1308 O O . GLY A 1 178 ? 10.966 -11.707 -3.016 1.00 87.31 178 GLY A O 1
ATOM 1309 N N . VAL A 1 179 ? 9.421 -10.377 -3.992 1.00 86.88 179 VAL A N 1
ATOM 1310 C CA . VAL A 1 179 ? 8.822 -9.892 -2.730 1.00 86.88 179 VAL A CA 1
ATOM 1311 C C . VAL A 1 179 ? 8.268 -11.051 -1.902 1.00 86.88 179 VAL A C 1
ATOM 1313 O O . VAL A 1 179 ? 8.560 -11.135 -0.712 1.00 86.88 179 VAL A O 1
ATOM 1316 N N . GLY A 1 180 ? 7.517 -11.970 -2.519 1.00 85.31 180 GLY A N 1
ATOM 1317 C CA . GLY A 1 180 ? 6.968 -13.141 -1.831 1.00 85.31 180 GLY A CA 1
ATOM 1318 C C . GLY A 1 180 ? 8.051 -14.008 -1.184 1.00 85.31 180 GLY A C 1
ATOM 1319 O O . GLY A 1 180 ? 7.908 -14.416 -0.034 1.00 85.31 180 GLY A O 1
ATOM 1320 N N . GLY A 1 181 ? 9.175 -14.216 -1.875 1.00 84.31 181 GLY A N 1
ATOM 1321 C CA . GLY A 1 181 ? 10.326 -14.929 -1.322 1.00 84.31 181 GLY A CA 1
ATOM 1322 C C . GLY A 1 181 ? 11.000 -14.186 -0.167 1.00 84.31 181 GLY A C 1
ATOM 1323 O O . GLY A 1 181 ? 11.526 -14.820 0.744 1.00 84.31 181 GLY A O 1
ATOM 1324 N N . ALA A 1 182 ? 10.978 -12.852 -0.164 1.00 84.94 182 ALA A N 1
ATOM 1325 C CA . ALA A 1 1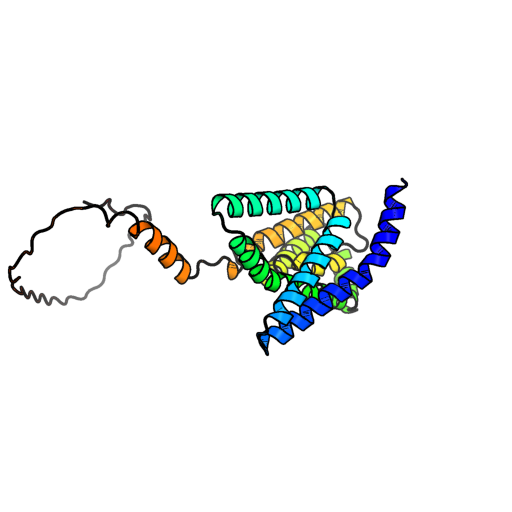82 ? 11.628 -12.054 0.874 1.00 84.94 182 ALA A CA 1
ATOM 1326 C C . ALA A 1 182 ? 10.932 -12.165 2.237 1.00 84.94 182 ALA A C 1
ATOM 1328 O O . ALA A 1 182 ? 11.582 -12.096 3.281 1.00 84.94 182 ALA A O 1
ATOM 1329 N N . VAL A 1 183 ? 9.615 -12.400 2.229 1.00 78.62 183 VAL A N 1
ATOM 1330 C CA . VAL A 1 183 ? 8.809 -12.605 3.442 1.00 78.62 183 VAL A CA 1
ATOM 1331 C C . VAL A 1 183 ? 9.350 -13.762 4.287 1.00 78.62 183 VAL A C 1
ATOM 1333 O O . VAL A 1 183 ? 9.358 -13.661 5.512 1.00 78.62 183 VAL A O 1
ATOM 1336 N N . MET A 1 184 ? 9.869 -14.820 3.654 1.00 78.06 184 MET A N 1
ATOM 1337 C CA . MET A 1 184 ? 10.401 -15.994 4.357 1.00 78.06 184 MET A CA 1
ATOM 1338 C C . MET A 1 184 ? 11.635 -15.701 5.221 1.00 78.06 184 MET A C 1
ATOM 1340 O O . MET A 1 184 ? 11.876 -16.416 6.190 1.00 78.06 184 MET A O 1
ATOM 1344 N N . TRP A 1 185 ? 12.400 -14.659 4.892 1.00 73.19 185 TRP A N 1
ATOM 1345 C CA . TRP A 1 185 ? 13.659 -14.316 5.568 1.00 73.19 185 TRP A CA 1
ATOM 1346 C C . TRP A 1 185 ? 13.550 -13.057 6.424 1.00 73.19 185 TRP A C 1
ATOM 1348 O O . TRP A 1 185 ? 14.516 -12.641 7.061 1.00 73.19 185 TRP A O 1
ATOM 1358 N N . SER A 1 186 ? 12.378 -12.425 6.435 1.00 66.44 186 SER A N 1
ATOM 1359 C CA . SER A 1 186 ? 12.188 -11.181 7.159 1.00 66.44 186 SER A CA 1
ATOM 1360 C C . SER A 1 186 ? 12.273 -11.430 8.674 1.00 66.44 186 SER A C 1
ATOM 1362 O O . SER A 1 186 ? 11.618 -12.346 9.186 1.00 66.44 186 SER A O 1
ATOM 1364 N N . PRO A 1 187 ? 13.029 -10.612 9.436 1.00 63.38 187 PRO A N 1
ATOM 1365 C CA . PRO A 1 187 ? 13.212 -10.803 10.878 1.00 63.38 187 PRO A CA 1
ATOM 1366 C C . PRO A 1 187 ? 11.886 -10.785 11.654 1.00 63.38 187 PRO A C 1
ATOM 1368 O O . PRO A 1 187 ? 11.791 -11.391 12.721 1.00 63.38 187 PRO A O 1
ATOM 1371 N N . PHE A 1 188 ? 10.834 -10.183 11.089 1.00 60.66 188 PHE A N 1
ATOM 1372 C CA . PHE A 1 188 ? 9.475 -10.205 11.635 1.00 60.66 188 PHE A CA 1
ATOM 1373 C C . PHE A 1 188 ? 8.855 -11.615 11.712 1.00 60.66 188 PHE A C 1
ATOM 1375 O O . PHE A 1 188 ? 8.012 -11.860 12.586 1.00 60.66 188 PHE A O 1
ATOM 1382 N N . PHE A 1 189 ? 9.290 -12.535 10.842 1.00 58.88 189 PHE A N 1
ATOM 1383 C CA . PHE A 1 189 ? 8.828 -13.926 10.766 1.00 58.88 189 PHE A CA 1
ATOM 1384 C C . PHE A 1 189 ? 9.776 -14.929 11.423 1.00 58.88 189 PHE A C 1
ATOM 1386 O O . PHE A 1 189 ? 9.365 -16.061 11.680 1.00 58.88 189 PHE A O 1
ATOM 1393 N N . SER A 1 190 ? 11.007 -14.526 11.753 1.00 54.19 190 SER A N 1
ATOM 1394 C CA . SER A 1 190 ? 11.891 -15.384 12.541 1.00 54.19 190 SER A CA 1
ATOM 1395 C C . SER A 1 190 ? 11.228 -15.703 13.896 1.00 54.19 190 SER A C 1
ATOM 1397 O O . SER A 1 190 ? 10.721 -14.793 14.572 1.00 54.19 190 SER A O 1
ATOM 1399 N N . PRO A 1 191 ? 11.147 -16.985 14.306 1.00 51.81 191 PRO A N 1
ATOM 1400 C CA . PRO A 1 191 ? 10.564 -17.351 15.586 1.00 51.81 191 PRO A CA 1
ATOM 1401 C C . PRO A 1 191 ? 11.447 -16.804 16.708 1.00 51.81 191 PRO A C 1
ATOM 1403 O O . PRO A 1 191 ? 12.445 -17.400 17.099 1.00 51.81 191 PRO A O 1
ATOM 1406 N N . SER A 1 192 ? 11.071 -15.643 17.244 1.00 54.00 192 SER A N 1
ATOM 1407 C CA . SER A 1 192 ? 11.650 -15.138 18.485 1.00 54.00 192 SER A CA 1
ATOM 1408 C C . SER A 1 192 ? 11.399 -16.167 19.604 1.00 54.00 192 SER A C 1
ATOM 1410 O O . SER A 1 192 ? 10.249 -16.599 19.768 1.00 54.00 192 SER A O 1
ATOM 1412 N N . PRO A 1 193 ? 12.415 -16.526 20.416 1.00 56.47 193 PRO A N 1
ATOM 1413 C CA . PRO A 1 193 ? 12.279 -17.493 21.511 1.00 56.47 193 PRO A CA 1
ATOM 1414 C C . PRO A 1 193 ? 11.155 -17.146 22.506 1.00 56.47 193 PRO A C 1
ATOM 1416 O O . PRO A 1 193 ? 10.601 -18.027 23.165 1.00 56.47 193 PRO A O 1
ATOM 1419 N N . SER A 1 194 ? 10.756 -15.872 22.578 1.00 56.75 194 SER A N 1
ATOM 1420 C CA . SER A 1 194 ? 9.666 -15.387 23.433 1.00 56.75 194 SER A CA 1
ATOM 1421 C C . SER A 1 194 ? 8.264 -15.853 23.000 1.00 56.75 194 SER A C 1
ATOM 1423 O O . SER A 1 194 ? 7.370 -15.942 23.840 1.00 56.75 194 SER A O 1
ATOM 1425 N N . ARG A 1 195 ? 8.046 -16.206 21.723 1.00 50.69 195 ARG A N 1
ATOM 1426 C CA . ARG A 1 195 ? 6.744 -16.707 21.229 1.00 50.69 195 ARG A CA 1
ATOM 1427 C C . ARG A 1 195 ? 6.537 -18.204 21.484 1.00 50.69 195 ARG A C 1
ATOM 1429 O O . ARG A 1 195 ? 5.398 -18.639 21.659 1.00 50.69 195 ARG A O 1
ATOM 1436 N N . ALA A 1 196 ? 7.617 -18.981 21.591 1.00 51.88 196 ALA A N 1
ATOM 1437 C CA . ALA A 1 196 ? 7.549 -20.414 21.888 1.00 51.88 196 ALA A CA 1
ATOM 1438 C C . ALA A 1 196 ? 7.051 -20.697 23.322 1.00 51.88 196 ALA A C 1
ATOM 1440 O O . ALA A 1 196 ? 6.311 -21.657 23.554 1.00 51.88 196 ALA A O 1
ATOM 1441 N N . SER A 1 197 ? 7.385 -19.832 24.286 1.00 50.38 197 SER A N 1
ATOM 1442 C CA . SER A 1 197 ? 6.925 -19.964 25.677 1.00 50.38 197 SER A CA 1
ATOM 1443 C C . SER A 1 197 ? 5.437 -19.622 25.850 1.00 50.38 197 SER A C 1
ATOM 1445 O O . SER A 1 197 ? 4.765 -20.205 26.705 1.00 50.38 197 SER A O 1
ATOM 1447 N N . TRP A 1 198 ? 4.888 -18.749 24.996 1.00 49.78 198 TRP A N 1
ATOM 1448 C CA . TRP A 1 198 ? 3.475 -18.356 25.016 1.00 49.78 198 TRP A CA 1
ATOM 1449 C C . TRP A 1 198 ? 2.539 -19.491 24.569 1.00 49.78 198 TRP A C 1
ATOM 1451 O O . TRP A 1 198 ? 1.515 -19.742 25.208 1.00 49.78 198 TRP A O 1
ATOM 1461 N N . PHE A 1 199 ? 2.924 -20.248 23.535 1.00 47.97 199 PHE A N 1
ATOM 1462 C CA . PHE A 1 199 ? 2.191 -21.453 23.122 1.00 47.97 199 PHE A CA 1
ATOM 1463 C C . PHE A 1 199 ? 2.301 -22.588 24.151 1.00 47.97 199 PHE A C 1
ATOM 1465 O O . PHE A 1 199 ? 1.327 -23.309 24.382 1.00 47.97 199 PHE A O 1
ATOM 1472 N N . ARG A 1 200 ? 3.450 -22.712 24.830 1.00 48.62 200 ARG A N 1
ATOM 1473 C CA . ARG A 1 200 ? 3.648 -23.711 25.892 1.00 48.62 200 ARG A CA 1
ATOM 1474 C C . ARG A 1 200 ? 2.811 -23.401 27.146 1.00 48.62 200 ARG A C 1
ATOM 1476 O O . ARG A 1 200 ? 2.254 -24.324 27.732 1.00 48.62 200 ARG A O 1
ATOM 1483 N N . ARG A 1 201 ? 2.621 -22.123 27.513 1.00 50.31 201 ARG A N 1
ATOM 1484 C CA . ARG A 1 201 ? 1.747 -21.730 28.643 1.00 50.31 201 ARG A CA 1
ATOM 1485 C C . ARG A 1 201 ? 0.262 -22.008 28.402 1.00 50.31 201 ARG A C 1
ATOM 1487 O O . ARG A 1 201 ? -0.424 -22.393 29.344 1.00 50.31 201 ARG A O 1
ATOM 1494 N N . ARG A 1 202 ? -0.246 -21.874 27.170 1.00 47.69 202 ARG A N 1
ATOM 1495 C CA . ARG A 1 202 ? -1.670 -22.151 26.889 1.00 47.69 202 ARG A CA 1
ATOM 1496 C C . ARG A 1 202 ? -2.020 -23.640 26.858 1.00 47.69 202 ARG A C 1
ATOM 1498 O O . ARG A 1 202 ? -3.144 -23.973 27.209 1.00 47.69 202 ARG A O 1
ATOM 1505 N N . ARG A 1 203 ? -1.084 -24.539 26.518 1.00 48.16 203 ARG A N 1
ATOM 1506 C CA . ARG A 1 203 ? -1.338 -25.996 26.589 1.00 48.16 203 ARG A CA 1
ATOM 1507 C C . ARG A 1 203 ? -1.327 -26.565 28.013 1.00 48.16 203 ARG A C 1
ATOM 1509 O O . ARG A 1 203 ? -1.994 -27.564 28.241 1.00 48.16 203 ARG A O 1
ATOM 1516 N N . CYS A 1 204 ? -0.634 -25.937 28.966 1.00 48.09 204 CYS A N 1
ATOM 1517 C CA . CYS A 1 204 ? -0.647 -26.385 30.368 1.00 48.09 204 CYS A CA 1
ATOM 1518 C C . CYS A 1 204 ? -1.733 -25.722 31.233 1.00 48.09 204 CYS A C 1
ATOM 1520 O O . CYS A 1 204 ? -2.003 -26.202 32.329 1.00 48.09 204 CYS A O 1
ATOM 1522 N N . GLY A 1 205 ? -2.369 -24.643 30.765 1.00 44.53 205 GLY A N 1
ATOM 1523 C CA . GLY A 1 205 ? -3.323 -23.865 31.563 1.00 44.53 205 GLY A CA 1
ATOM 1524 C C . GLY A 1 205 ? -4.749 -24.421 31.653 1.00 44.53 205 GLY A C 1
ATOM 1525 O O . GLY A 1 205 ? -5.524 -23.906 32.448 1.00 44.53 205 GLY A O 1
ATOM 1526 N N . SER A 1 206 ? -5.121 -25.442 30.871 1.00 47.50 206 SER A N 1
ATOM 1527 C CA . SER A 1 206 ? -6.513 -25.928 30.800 1.00 47.50 206 SER A CA 1
ATOM 1528 C C . SER A 1 206 ? -6.718 -27.379 31.254 1.00 47.50 206 SER A C 1
ATOM 1530 O O . SER A 1 206 ? -7.777 -27.944 30.996 1.00 47.50 206 SER A O 1
ATOM 1532 N N . ARG A 1 207 ? -5.729 -28.015 31.903 1.00 45.88 207 ARG A N 1
ATOM 1533 C CA . ARG A 1 207 ? -5.820 -29.431 32.323 1.00 45.88 207 ARG A CA 1
ATOM 1534 C C . ARG A 1 207 ? -5.293 -29.714 33.737 1.00 45.88 207 ARG A C 1
ATOM 1536 O O . ARG A 1 207 ? -4.761 -30.788 33.972 1.00 45.88 207 ARG A O 1
ATOM 1543 N N . TRP A 1 208 ? -5.411 -28.769 34.673 1.00 43.59 208 TRP A N 1
ATOM 1544 C CA . TRP A 1 208 ? -4.961 -28.990 36.062 1.00 43.59 208 TRP A CA 1
ATOM 1545 C C . TRP A 1 208 ? -5.841 -28.358 37.157 1.00 43.59 208 TRP A C 1
ATOM 1547 O O . TRP A 1 208 ? -5.397 -28.245 38.291 1.00 43.59 208 TRP A O 1
ATOM 1557 N N . GLN A 1 209 ? -7.092 -27.975 36.869 1.00 46.31 209 GLN A N 1
ATOM 1558 C CA . GLN A 1 209 ? -8.011 -27.442 37.900 1.00 46.31 209 GLN A CA 1
ATOM 1559 C C . GLN A 1 209 ? -9.200 -28.352 38.244 1.00 46.31 209 GLN A C 1
ATOM 1561 O O . GLN A 1 209 ? -10.087 -27.947 38.984 1.00 46.31 209 GLN A O 1
ATOM 1566 N N . SER A 1 210 ? -9.218 -29.599 37.774 1.00 46.47 210 SER A N 1
ATOM 1567 C CA . SER A 1 210 ? -10.304 -30.539 38.078 1.00 46.47 210 SER A CA 1
ATOM 1568 C C . SER A 1 210 ? -9.774 -31.928 38.434 1.00 46.47 210 SER A C 1
ATOM 1570 O O . SER A 1 210 ? -10.064 -32.907 37.752 1.00 46.47 210 SER A O 1
ATOM 1572 N N . ALA A 1 211 ? -8.982 -32.003 39.503 1.00 39.97 211 ALA A N 1
ATOM 1573 C CA . ALA A 1 211 ? -8.737 -33.243 40.232 1.00 39.97 211 ALA A CA 1
ATOM 1574 C C . ALA A 1 211 ? -9.022 -32.986 41.724 1.00 39.97 211 ALA A C 1
ATOM 1576 O O . ALA A 1 211 ? -8.316 -32.183 42.337 1.00 39.97 211 ALA A O 1
ATOM 1577 N N . PRO A 1 212 ? -10.070 -33.590 42.309 1.00 49.75 212 PRO A N 1
ATOM 1578 C CA . PRO A 1 212 ? -10.318 -33.511 43.739 1.00 49.75 212 PRO A CA 1
ATOM 1579 C C . PRO A 1 212 ? -9.444 -34.529 44.484 1.00 49.75 212 PRO A C 1
ATOM 1581 O O . PRO A 1 212 ? -9.428 -35.707 44.141 1.00 49.75 212 PRO A O 1
ATOM 1584 N N . GLY A 1 213 ? -8.766 -34.065 45.536 1.00 48.34 213 GLY A N 1
ATOM 1585 C CA . GLY A 1 213 ? -8.234 -34.911 46.605 1.00 48.34 213 GLY A CA 1
ATOM 1586 C C . GLY A 1 213 ? -6.834 -35.480 46.373 1.00 48.34 213 GLY A C 1
ATOM 1587 O O . GLY A 1 213 ? -6.670 -36.555 45.807 1.00 48.34 213 GLY A O 1
ATOM 1588 N N . TRP A 1 214 ? -5.827 -34.809 46.933 1.00 39.22 214 TRP A N 1
ATOM 1589 C CA . TRP A 1 214 ? -4.590 -35.459 47.367 1.00 39.22 214 TRP A CA 1
ATOM 1590 C C . TRP A 1 214 ? -4.411 -35.174 48.864 1.00 39.22 214 TRP A C 1
ATOM 1592 O O . TRP A 1 214 ? -4.493 -34.007 49.255 1.00 39.22 214 TRP A O 1
ATOM 1602 N N . PRO A 1 215 ? -4.236 -36.199 49.716 1.00 50.22 215 PRO A N 1
ATOM 1603 C CA . PRO A 1 215 ? -3.982 -35.997 51.136 1.00 50.22 215 PRO A CA 1
ATOM 1604 C C . PRO A 1 215 ? -2.534 -35.523 51.362 1.00 50.22 215 PRO A C 1
ATOM 1606 O O . PRO A 1 215 ? -1.665 -35.771 50.521 1.00 50.22 215 PRO A O 1
ATOM 1609 N N . PRO A 1 216 ? -2.250 -34.850 52.490 1.00 42.62 216 PRO A N 1
ATOM 1610 C CA . PRO A 1 216 ? -0.902 -34.413 52.821 1.00 42.62 216 PRO A CA 1
ATOM 1611 C C . PRO A 1 216 ? -0.034 -35.637 53.137 1.00 42.62 216 PRO A C 1
ATOM 1613 O O . PRO A 1 216 ? -0.293 -36.370 54.089 1.00 42.62 216 PRO A O 1
ATOM 1616 N N . SER A 1 217 ? 0.987 -35.883 52.317 1.00 49.44 217 SER A N 1
ATOM 1617 C CA . SER A 1 217 ? 2.002 -36.897 52.592 1.00 49.44 217 SER A CA 1
ATOM 1618 C C . SER A 1 217 ? 3.134 -36.276 53.410 1.00 49.44 217 SER A C 1
ATOM 1620 O O . SER A 1 217 ? 4.094 -35.743 52.852 1.00 49.44 217 SER A O 1
ATOM 1622 N N . ASP A 1 218 ? 3.026 -36.373 54.730 1.00 43.47 218 ASP A N 1
ATOM 1623 C CA . ASP A 1 218 ? 4.167 -36.253 55.632 1.00 43.47 218 ASP A CA 1
ATOM 1624 C C . ASP A 1 218 ? 5.026 -37.516 55.502 1.00 43.47 218 ASP A C 1
ATOM 1626 O O . ASP A 1 218 ? 4.715 -38.569 56.056 1.00 43.47 218 ASP A O 1
ATOM 1630 N N . SER A 1 219 ? 6.121 -37.436 54.748 1.00 46.44 219 SER A N 1
ATOM 1631 C CA . SER A 1 219 ? 7.260 -38.332 54.963 1.00 46.44 219 SER A CA 1
ATOM 1632 C C . SER A 1 219 ? 8.568 -37.690 54.480 1.00 46.44 219 SER A C 1
ATOM 1634 O O . SER A 1 219 ? 8.609 -37.096 53.399 1.00 46.44 219 SER A O 1
ATOM 1636 N N . PRO A 1 220 ? 9.650 -37.775 55.272 1.00 47.88 220 PRO A N 1
ATOM 1637 C CA . PRO A 1 220 ? 10.943 -37.209 54.919 1.00 47.88 220 PRO A CA 1
ATOM 1638 C C . PRO A 1 220 ? 11.679 -38.144 53.951 1.00 47.88 220 PRO A C 1
ATOM 1640 O O . PRO A 1 220 ? 12.007 -39.282 54.286 1.00 47.88 220 PRO A O 1
ATOM 1643 N N . PHE A 1 221 ? 11.969 -37.662 52.743 1.00 39.78 221 PHE A N 1
ATOM 1644 C CA . PHE A 1 221 ? 12.830 -38.378 51.802 1.00 39.78 221 PHE A CA 1
ATOM 1645 C C . PHE A 1 221 ? 14.299 -38.342 52.264 1.00 39.78 221 PHE A C 1
ATOM 1647 O O . PHE A 1 221 ? 14.827 -37.258 52.531 1.00 39.78 221 PHE A O 1
ATOM 1654 N N . PRO A 1 222 ? 15.001 -39.489 52.309 1.00 44.16 222 PRO A N 1
ATOM 1655 C CA . PRO A 1 222 ? 16.418 -39.530 52.633 1.00 44.16 222 PRO A CA 1
ATOM 1656 C C . PRO A 1 222 ? 17.279 -39.156 51.418 1.00 44.16 222 PRO A C 1
ATOM 1658 O O . PRO A 1 222 ? 17.111 -39.676 50.313 1.00 44.16 222 PRO A O 1
ATOM 1661 N N . MET A 1 223 ? 18.262 -38.283 51.652 1.00 40.09 223 MET A N 1
ATOM 1662 C CA . MET A 1 223 ? 19.393 -38.040 50.755 1.00 40.09 223 MET A CA 1
ATOM 1663 C C . MET A 1 223 ? 20.127 -39.353 50.458 1.00 40.09 223 MET A C 1
ATOM 1665 O O . MET A 1 223 ? 20.690 -39.970 51.362 1.00 40.09 223 MET A O 1
ATOM 1669 N N . ARG A 1 224 ? 20.224 -39.731 49.179 1.00 38.28 224 ARG A N 1
ATOM 1670 C CA . ARG A 1 224 ? 21.214 -40.711 48.719 1.00 38.28 224 ARG A CA 1
ATOM 1671 C C . ARG A 1 224 ? 22.203 -40.029 47.788 1.00 38.28 224 ARG A C 1
ATOM 1673 O O . ARG A 1 224 ? 21.928 -39.761 46.623 1.00 38.28 224 ARG A O 1
ATOM 1680 N N . SER A 1 225 ? 23.366 -39.727 48.349 1.00 47.16 225 SER A N 1
ATOM 1681 C CA . SER A 1 225 ? 24.554 -39.314 47.625 1.00 47.16 225 SER A CA 1
ATOM 1682 C C . SER A 1 225 ? 25.135 -40.520 46.883 1.00 47.16 225 SER A C 1
ATOM 1684 O O . SER A 1 225 ? 25.447 -41.553 47.470 1.00 47.16 225 SER A O 1
ATOM 1686 N N . SER A 1 226 ? 25.329 -40.395 45.573 1.00 42.69 226 SER A N 1
ATOM 1687 C CA . SER A 1 226 ? 26.243 -41.277 44.851 1.00 42.69 226 SER A CA 1
ATOM 1688 C C . SER A 1 226 ? 27.140 -40.447 43.950 1.00 42.69 226 SER A C 1
ATOM 1690 O O . SER A 1 226 ? 26.837 -40.181 42.789 1.00 42.69 226 SER A O 1
ATOM 1692 N N . ARG A 1 227 ? 28.285 -40.052 44.516 1.00 47.06 227 ARG A N 1
ATOM 1693 C CA . ARG A 1 227 ? 29.491 -39.750 43.748 1.00 47.06 227 ARG A CA 1
ATOM 1694 C C . ARG A 1 227 ? 29.868 -41.005 42.960 1.00 47.06 227 ARG A C 1
ATOM 1696 O O . ARG A 1 227 ? 30.206 -42.018 43.565 1.00 47.06 227 ARG A O 1
ATOM 1703 N N . ARG A 1 228 ? 29.912 -40.920 41.633 1.00 44.66 228 ARG A N 1
ATOM 1704 C CA . ARG A 1 228 ? 30.817 -41.756 40.836 1.00 44.66 228 ARG A CA 1
ATOM 1705 C C . ARG A 1 228 ? 31.658 -40.857 39.947 1.00 44.66 228 ARG A C 1
ATOM 1707 O O . ARG A 1 228 ? 31.188 -40.234 39.007 1.00 44.66 228 ARG A O 1
ATOM 1714 N N . ARG A 1 229 ? 32.918 -40.779 40.356 1.00 45.31 229 ARG A N 1
ATOM 1715 C CA . ARG A 1 229 ? 34.078 -40.267 39.642 1.00 45.31 229 ARG A CA 1
ATOM 1716 C C . ARG A 1 229 ? 34.561 -41.402 38.743 1.00 45.31 229 ARG A C 1
ATOM 1718 O O . ARG A 1 229 ? 34.919 -42.428 39.301 1.00 45.31 229 ARG A O 1
ATOM 1725 N N . TRP A 1 230 ? 34.618 -41.220 37.428 1.00 39.34 230 TRP A N 1
ATOM 1726 C CA . TRP A 1 230 ? 35.481 -42.011 36.544 1.00 39.34 230 TRP A CA 1
ATOM 1727 C C . TRP A 1 230 ? 35.981 -41.099 35.423 1.00 39.34 230 TRP A C 1
ATOM 1729 O O . TRP A 1 230 ? 35.199 -40.564 34.644 1.00 39.34 230 TRP A O 1
ATOM 1739 N N . GLY A 1 231 ? 37.291 -40.863 35.428 1.00 42.03 231 GLY A N 1
ATOM 1740 C CA . GLY A 1 231 ? 38.019 -40.300 34.302 1.00 42.03 231 GLY A CA 1
ATOM 1741 C C . GLY A 1 231 ? 38.522 -41.429 33.406 1.00 42.03 231 GLY A C 1
ATOM 1742 O O . GLY A 1 231 ? 38.740 -42.543 33.875 1.00 42.03 231 GLY A O 1
ATOM 1743 N N . GLY A 1 232 ? 38.721 -41.125 32.129 1.00 35.00 232 GLY A N 1
ATOM 1744 C CA . GLY A 1 232 ? 39.292 -42.051 31.159 1.00 35.00 232 GLY A CA 1
ATOM 1745 C C . GLY A 1 232 ? 39.235 -41.454 29.762 1.00 35.00 232 GLY A C 1
ATOM 1746 O O . GLY A 1 232 ? 38.183 -41.410 29.140 1.00 35.00 232 GLY A O 1
ATOM 1747 N N . ARG A 1 233 ? 40.375 -40.931 29.317 1.00 45.59 233 ARG A N 1
ATOM 1748 C CA . ARG A 1 233 ? 40.653 -40.425 27.970 1.00 45.59 233 ARG A CA 1
ATOM 1749 C C . ARG A 1 233 ? 40.964 -41.632 27.066 1.00 45.59 233 ARG A C 1
ATOM 1751 O O . ARG A 1 233 ? 41.588 -42.558 27.571 1.00 45.59 233 ARG A O 1
ATOM 1758 N N . VAL A 1 234 ? 40.600 -41.582 25.779 1.00 42.00 234 VAL A N 1
ATOM 1759 C CA . VAL A 1 234 ? 41.415 -41.917 24.579 1.00 42.00 234 VAL A CA 1
ATOM 1760 C C . VAL A 1 234 ? 40.494 -42.141 23.361 1.00 42.00 234 VAL A C 1
ATOM 1762 O O . VAL A 1 234 ? 39.579 -42.952 23.393 1.00 42.00 234 VAL A O 1
ATOM 1765 N N . SER A 1 235 ? 40.771 -41.330 22.338 1.00 42.25 235 SER A N 1
ATOM 1766 C CA . SER A 1 235 ? 40.747 -41.506 20.876 1.00 42.25 235 SER A CA 1
ATOM 1767 C C . SER A 1 235 ? 40.053 -42.709 20.216 1.00 42.25 235 SER A C 1
ATOM 1769 O O . SER A 1 235 ? 40.303 -43.850 20.585 1.00 42.25 235 SER A O 1
ATOM 1771 N N . GLY A 1 236 ? 39.371 -42.447 19.093 1.00 35.44 236 GLY A N 1
ATOM 1772 C CA . GLY A 1 236 ? 39.155 -43.438 18.030 1.00 35.44 236 GLY A CA 1
ATOM 1773 C C . GLY A 1 236 ? 37.866 -43.235 17.233 1.00 35.44 236 GLY A C 1
ATOM 1774 O O . GLY A 1 236 ? 36.798 -43.118 17.814 1.00 35.44 236 GLY A O 1
ATOM 1775 N N . GLU A 1 237 ? 37.998 -43.170 15.912 1.00 39.19 237 GLU A N 1
ATOM 1776 C CA . GLU A 1 237 ? 36.967 -42.986 14.883 1.00 39.19 237 GLU A CA 1
ATOM 1777 C C . GLU A 1 237 ? 35.708 -43.865 15.003 1.00 39.19 237 GLU A C 1
ATOM 1779 O O . GLU A 1 237 ? 35.803 -45.058 15.269 1.00 39.19 237 GLU A O 1
ATOM 1784 N N . ALA A 1 238 ? 34.543 -43.286 14.680 1.00 38.28 238 ALA A N 1
ATOM 1785 C CA . ALA A 1 238 ? 33.613 -43.768 13.642 1.00 38.28 238 ALA A CA 1
ATOM 1786 C C . ALA A 1 238 ? 32.296 -42.969 13.698 1.00 38.28 238 ALA A C 1
ATOM 1788 O O . ALA A 1 238 ? 31.627 -42.894 14.727 1.00 38.28 238 ALA A O 1
ATOM 1789 N N . SER A 1 239 ? 31.924 -42.363 12.572 1.00 50.62 239 SER A N 1
ATOM 1790 C CA . SER A 1 239 ? 30.676 -41.625 12.363 1.00 50.62 239 SER A CA 1
ATOM 1791 C C . SER A 1 239 ? 29.431 -42.502 12.563 1.00 50.62 239 SER A C 1
ATOM 1793 O O . SER A 1 239 ? 29.344 -43.552 11.926 1.00 50.62 239 SER A O 1
ATOM 1795 N N . PRO A 1 240 ? 28.407 -42.049 13.310 1.00 44.34 240 PRO A N 1
ATOM 1796 C CA . PRO A 1 240 ? 27.061 -42.593 13.197 1.00 44.34 240 PRO A CA 1
ATOM 1797 C C . PRO A 1 240 ? 26.163 -41.647 12.390 1.00 44.34 240 PRO A C 1
ATOM 1799 O O . PRO A 1 240 ? 26.161 -40.430 12.593 1.00 44.34 240 PRO A O 1
ATOM 1802 N N . GLY A 1 241 ? 25.399 -42.235 11.469 1.00 40.59 241 GLY A N 1
ATOM 1803 C CA . GLY A 1 241 ? 24.376 -41.564 10.677 1.00 40.59 241 GLY A CA 1
ATOM 1804 C C . GLY A 1 241 ? 23.379 -40.799 11.546 1.00 40.59 241 GLY A C 1
ATOM 1805 O O . GLY A 1 241 ? 22.911 -41.279 12.576 1.00 40.59 241 GLY A O 1
ATOM 1806 N N . TRP A 1 242 ? 23.085 -39.578 11.114 1.00 41.94 242 TRP A N 1
ATOM 1807 C CA . TRP A 1 242 ? 22.086 -38.703 11.709 1.00 41.94 242 TRP A CA 1
ATOM 1808 C C . TRP A 1 242 ? 20.701 -39.103 11.185 1.00 41.94 242 TRP A C 1
ATOM 1810 O O . TRP A 1 242 ? 20.352 -38.763 10.057 1.00 41.94 242 TRP A O 1
ATOM 1820 N N . ASP A 1 243 ? 19.920 -39.804 12.007 1.00 52.25 243 ASP A N 1
ATOM 1821 C CA . ASP A 1 243 ? 18.489 -40.037 11.788 1.00 52.25 243 ASP A CA 1
ATOM 1822 C C . ASP A 1 243 ? 17.683 -39.077 12.688 1.00 52.25 243 ASP A C 1
ATOM 1824 O O . ASP A 1 243 ? 17.666 -39.244 13.910 1.00 52.25 243 ASP A O 1
ATOM 18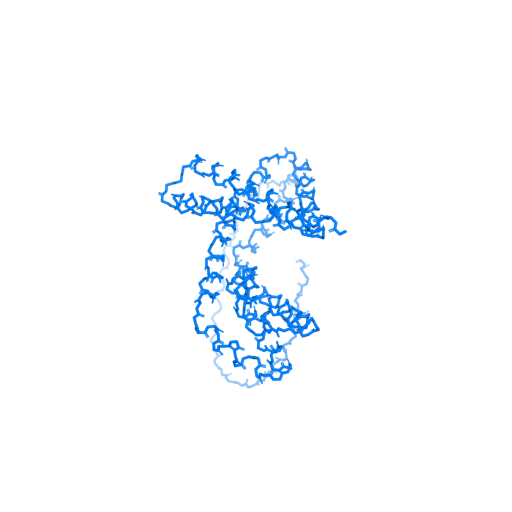28 N N . PRO A 1 244 ? 17.018 -38.037 12.148 1.00 44.16 244 PRO A N 1
ATOM 1829 C CA . PRO A 1 244 ? 16.371 -37.011 12.971 1.00 44.16 244 PRO A CA 1
ATOM 1830 C C . PRO A 1 244 ? 14.972 -37.392 13.504 1.00 44.16 244 PRO A C 1
ATOM 1832 O O . PRO A 1 244 ? 14.257 -36.514 13.985 1.00 44.16 244 PRO A O 1
ATOM 1835 N N . TRP A 1 245 ? 14.562 -38.668 13.455 1.00 50.41 245 TRP A N 1
ATOM 1836 C CA . TRP A 1 245 ? 13.173 -39.087 13.736 1.00 50.41 245 TRP A CA 1
ATOM 1837 C C . TRP A 1 245 ? 12.988 -40.227 14.751 1.00 50.41 245 TRP A C 1
ATOM 1839 O O . TRP A 1 245 ? 11.911 -40.814 14.816 1.00 50.41 245 TRP A O 1
ATOM 1849 N N . SER A 1 246 ? 13.971 -40.516 15.604 1.00 48.34 246 SER A N 1
ATOM 1850 C CA . SER A 1 246 ? 13.810 -41.508 16.680 1.00 48.34 246 SER A CA 1
ATOM 1851 C C . SER A 1 246 ? 14.036 -40.894 18.063 1.00 48.34 246 SER A C 1
ATOM 1853 O O . SER A 1 246 ? 15.145 -40.893 18.593 1.00 48.34 246 SER A O 1
ATOM 1855 N N . GLY A 1 247 ? 12.956 -40.379 18.656 1.00 41.81 247 GLY A N 1
ATOM 1856 C CA . GLY A 1 247 ? 12.867 -40.006 20.068 1.00 41.81 247 GLY A CA 1
ATOM 1857 C C . GLY A 1 247 ? 11.606 -40.620 20.700 1.00 41.81 247 GLY A C 1
ATOM 1858 O O . GLY A 1 247 ? 10.557 -40.603 20.055 1.00 41.81 247 GLY A O 1
ATOM 1859 N N . PRO A 1 248 ? 11.690 -41.192 21.917 1.00 48.91 248 PRO A N 1
ATOM 1860 C CA . PRO A 1 248 ? 10.694 -42.119 22.457 1.00 48.91 248 PRO A CA 1
ATOM 1861 C C . PRO A 1 248 ? 9.431 -41.426 22.985 1.00 48.91 248 PRO A C 1
ATOM 1863 O O . PRO A 1 248 ? 9.489 -40.382 23.636 1.00 48.91 248 PRO A O 1
ATOM 1866 N N . CYS A 1 249 ? 8.281 -42.058 22.735 1.00 43.72 249 CYS A N 1
ATOM 1867 C CA . CYS A 1 249 ? 7.021 -41.751 23.405 1.00 43.72 249 CYS A CA 1
ATOM 1868 C C . CYS A 1 249 ? 7.144 -42.041 24.908 1.00 43.72 249 CYS A C 1
ATOM 1870 O O . CYS A 1 249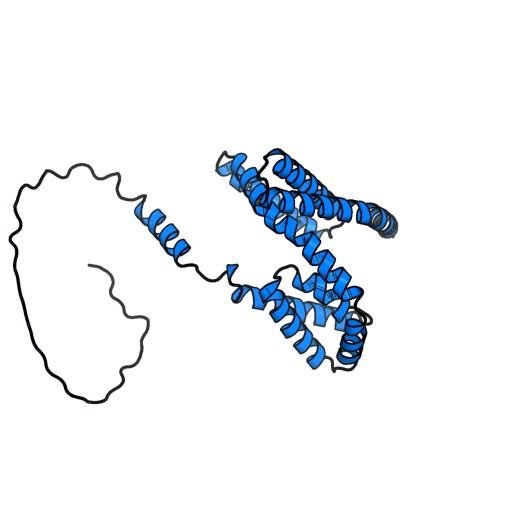 ? 7.649 -43.087 25.305 1.00 43.72 249 CYS A O 1
ATOM 1872 N N . CYS A 1 250 ? 6.681 -41.090 25.718 1.00 47.97 250 CYS A N 1
ATOM 1873 C CA . CYS A 1 250 ? 6.634 -41.160 27.171 1.00 47.97 250 CYS A CA 1
ATOM 1874 C C . CYS A 1 250 ? 5.904 -42.413 27.679 1.00 47.97 250 CYS A C 1
ATOM 1876 O O . CYS A 1 250 ? 4.792 -42.704 27.235 1.00 47.97 250 CYS A O 1
ATOM 1878 N N . SER A 1 251 ? 6.513 -43.068 28.665 1.00 51.50 251 SER A N 1
ATOM 1879 C CA . SER A 1 251 ? 5.860 -43.865 29.709 1.00 51.50 251 SER A CA 1
ATOM 1880 C C . SER A 1 251 ? 5.806 -43.049 30.992 1.00 51.50 251 SER A C 1
ATOM 1882 O O . SER A 1 251 ? 6.872 -42.470 31.315 1.00 51.50 251 SER A O 1
#